Protein AF-A0A4Q5EMM9-F1 (afdb_monomer)

Structure (mmCIF, N/CA/C/O backbone):
data_AF-A0A4Q5EMM9-F1
#
_entry.id   AF-A0A4Q5EMM9-F1
#
loop_
_atom_site.group_PDB
_atom_site.id
_atom_site.type_symbol
_atom_site.label_atom_id
_atom_site.label_alt_id
_atom_site.label_comp_id
_atom_site.label_asym_id
_atom_site.label_entity_id
_atom_site.label_seq_id
_atom_site.pdbx_PDB_ins_code
_atom_site.Cartn_x
_atom_site.Cartn_y
_atom_site.Cartn_z
_atom_site.occupancy
_atom_site.B_iso_or_equiv
_atom_site.auth_seq_id
_atom_site.auth_comp_id
_atom_site.auth_asym_id
_atom_site.auth_atom_id
_atom_site.pdbx_PDB_model_num
ATOM 1 N N . MET A 1 1 ? 8.617 0.159 21.876 1.00 62.56 1 MET A N 1
ATOM 2 C CA . MET A 1 1 ? 7.880 -0.109 20.627 1.00 62.56 1 MET A CA 1
ATOM 3 C C . MET A 1 1 ? 6.771 0.916 20.548 1.00 62.56 1 MET A C 1
ATOM 5 O O . MET A 1 1 ? 5.930 0.922 21.444 1.00 62.56 1 MET A O 1
ATOM 9 N N . ARG A 1 2 ? 6.831 1.844 19.587 1.00 70.25 2 ARG A N 1
ATOM 10 C CA . ARG A 1 2 ? 5.757 2.821 19.398 1.00 70.25 2 ARG A CA 1
ATOM 11 C C . ARG A 1 2 ? 4.507 2.067 18.941 1.00 70.25 2 ARG A C 1
ATOM 13 O O . ARG A 1 2 ? 4.588 1.251 18.031 1.00 70.25 2 ARG A O 1
ATOM 20 N N . LYS A 1 3 ? 3.372 2.308 19.594 1.00 80.12 3 LYS A N 1
ATOM 21 C CA . LYS A 1 3 ? 2.070 1.797 19.157 1.00 80.12 3 LYS A CA 1
ATOM 22 C C . LYS A 1 3 ? 1.285 2.968 18.590 1.00 80.12 3 LYS A C 1
ATOM 24 O O . LYS A 1 3 ? 1.000 3.919 19.310 1.00 80.12 3 LYS A O 1
ATOM 29 N N . ILE A 1 4 ? 1.026 2.919 17.293 1.00 89.00 4 ILE A N 1
ATOM 30 C CA . ILE A 1 4 ? 0.257 3.923 16.553 1.00 89.00 4 ILE A CA 1
ATOM 31 C C . ILE A 1 4 ? -1.223 3.662 16.834 1.00 89.00 4 ILE A C 1
ATOM 33 O O . ILE A 1 4 ? -1.615 2.497 16.900 1.00 89.00 4 ILE A O 1
ATOM 37 N N . SER A 1 5 ? -2.049 4.691 17.017 1.00 92.00 5 SER A N 1
ATOM 38 C CA . SER A 1 5 ? -3.492 4.486 17.218 1.00 92.00 5 SER A CA 1
ATOM 39 C C . SER A 1 5 ? -4.175 3.993 15.933 1.00 92.00 5 SER A C 1
ATOM 41 O O . SER A 1 5 ? -3.696 4.262 14.830 1.00 92.00 5 SER A O 1
ATOM 43 N N . GLU A 1 6 ? -5.305 3.283 16.049 1.00 94.25 6 GLU A N 1
ATOM 44 C CA . GLU A 1 6 ? -6.085 2.856 14.870 1.00 94.25 6 GLU A CA 1
ATOM 45 C C . GLU A 1 6 ? -6.467 4.068 14.004 1.00 94.25 6 GLU A C 1
ATOM 47 O O . GLU A 1 6 ? -6.264 4.047 12.792 1.00 94.25 6 GLU A O 1
ATOM 52 N N . GLN A 1 7 ? -6.907 5.163 14.634 1.00 93.12 7 GLN A N 1
ATOM 53 C CA . GLN A 1 7 ? -7.219 6.427 13.964 1.00 93.12 7 GLN A CA 1
ATOM 54 C C . GLN A 1 7 ? -6.019 6.990 13.188 1.00 93.12 7 GLN A C 1
ATOM 56 O O . GLN A 1 7 ? -6.165 7.351 12.021 1.00 93.12 7 GLN A O 1
ATOM 61 N N . GLU A 1 8 ? -4.833 7.064 13.802 1.00 91.19 8 GLU A N 1
ATOM 62 C CA . GLU A 1 8 ? -3.622 7.573 13.143 1.00 91.19 8 GLU A CA 1
ATOM 63 C C . GLU A 1 8 ? -3.226 6.681 11.955 1.00 91.19 8 GLU A C 1
ATOM 65 O O . GLU A 1 8 ? -2.892 7.171 10.874 1.00 91.19 8 GLU A O 1
ATOM 70 N N . CYS A 1 9 ? -3.329 5.363 12.125 1.00 94.00 9 CYS A N 1
ATOM 71 C CA . CYS A 1 9 ? -3.040 4.389 11.081 1.00 94.00 9 CYS A CA 1
ATOM 72 C C . CYS A 1 9 ? -3.991 4.525 9.883 1.00 94.00 9 CYS A C 1
ATOM 74 O O . CYS A 1 9 ? -3.544 4.613 8.736 1.00 94.00 9 CYS A O 1
ATOM 76 N N . LEU A 1 10 ? -5.298 4.618 10.148 1.00 95.19 10 LEU A N 1
ATOM 77 C CA . LEU A 1 10 ? -6.320 4.822 9.125 1.00 95.19 10 LEU A CA 1
ATOM 78 C C . LEU A 1 10 ? -6.160 6.165 8.420 1.00 95.19 10 LEU A C 1
ATOM 80 O O . LEU A 1 10 ? -6.198 6.208 7.192 1.00 95.19 10 LEU A O 1
ATOM 84 N N . LYS A 1 11 ? -5.916 7.246 9.170 1.00 93.12 11 LYS A N 1
ATOM 85 C CA . LYS A 1 11 ? -5.652 8.577 8.610 1.00 93.12 11 LYS A CA 1
ATOM 86 C C . LYS A 1 11 ? -4.517 8.519 7.592 1.00 93.12 11 LYS A C 1
ATOM 88 O O . LYS A 1 11 ? -4.642 9.079 6.502 1.00 93.12 11 LYS A O 1
ATOM 93 N N . ASN A 1 12 ? -3.459 7.773 7.905 1.00 93.00 12 ASN A N 1
ATOM 94 C CA . ASN A 1 12 ? -2.296 7.685 7.036 1.00 93.00 12 ASN A CA 1
ATOM 95 C C . ASN A 1 12 ? -2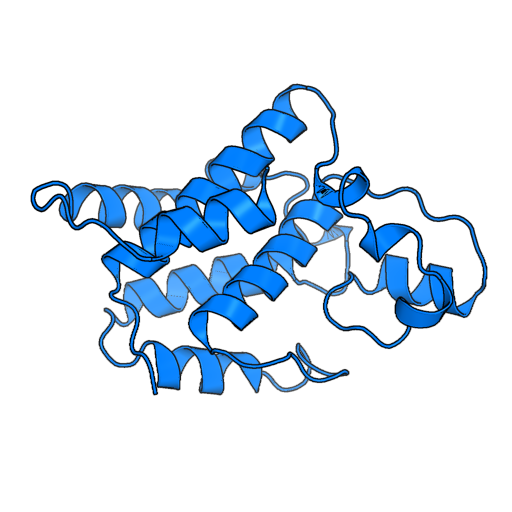.492 6.805 5.818 1.00 93.00 12 ASN A C 1
ATOM 97 O O . ASN A 1 12 ? -2.098 7.204 4.722 1.00 93.00 12 ASN A O 1
ATOM 101 N N . LEU A 1 13 ? -3.146 5.661 5.985 1.00 96.12 13 LEU A N 1
ATOM 102 C CA . LEU A 1 13 ? -3.489 4.788 4.874 1.00 96.12 13 LEU A CA 1
ATOM 103 C C . LEU A 1 13 ? -4.434 5.487 3.884 1.00 96.12 13 LEU A C 1
ATOM 105 O O . LEU A 1 13 ? -4.150 5.550 2.687 1.00 96.12 13 LEU A O 1
ATOM 109 N N . ILE A 1 14 ? -5.546 6.027 4.389 1.00 95.62 14 ILE A N 1
ATOM 110 C CA . ILE A 1 14 ? -6.616 6.626 3.583 1.00 95.62 14 ILE A CA 1
ATOM 111 C C . ILE A 1 14 ? -6.139 7.909 2.910 1.00 95.62 14 ILE A C 1
ATOM 113 O O . ILE A 1 14 ? -6.283 8.042 1.692 1.00 95.62 14 ILE A O 1
ATOM 117 N N . GLY A 1 15 ? -5.502 8.815 3.657 1.00 93.19 15 GLY A N 1
ATOM 118 C CA . GLY A 1 15 ? -5.003 10.068 3.094 1.00 93.19 15 GLY A CA 1
ATOM 119 C C . GLY A 1 15 ? -3.933 9.859 2.011 1.00 93.19 15 GLY A C 1
ATOM 120 O O . GLY A 1 15 ? -3.773 10.703 1.130 1.00 93.19 15 GLY A O 1
ATOM 121 N N . GLY A 1 16 ? -3.211 8.734 2.046 1.00 94.50 16 GLY A N 1
ATOM 122 C CA . GLY A 1 16 ? -2.049 8.503 1.198 1.00 94.50 16 GLY A CA 1
ATOM 123 C C . GLY A 1 16 ? -2.520 7.966 -0.136 1.00 94.50 16 GLY A C 1
ATOM 124 O O . GLY A 1 16 ? -2.148 8.482 -1.189 1.00 94.50 16 GLY A O 1
ATOM 125 N N . ILE A 1 17 ? -3.477 7.035 -0.080 1.00 96.56 17 ILE A N 1
ATOM 126 C CA . ILE A 1 17 ? -4.277 6.622 -1.233 1.00 96.56 17 ILE A CA 1
ATOM 127 C C . ILE A 1 17 ? -4.985 7.839 -1.850 1.00 96.56 17 ILE A C 1
ATOM 129 O O . ILE A 1 17 ? -4.994 7.989 -3.074 1.00 96.56 17 ILE A O 1
ATOM 133 N N . ASP A 1 18 ? -5.533 8.745 -1.036 1.00 94.75 18 ASP A N 1
ATOM 134 C CA . ASP A 1 18 ? -6.164 9.971 -1.526 1.00 94.75 18 ASP A CA 1
ATOM 135 C C . ASP A 1 18 ? -5.188 10.910 -2.219 1.00 94.75 18 ASP A C 1
ATOM 137 O O . ASP A 1 18 ? -5.508 11.432 -3.291 1.00 94.75 18 ASP A O 1
ATOM 141 N N . CYS A 1 19 ? -4.001 11.105 -1.650 1.00 94.38 19 CYS A N 1
ATOM 142 C CA . CYS A 1 19 ? -2.949 11.915 -2.243 1.00 94.38 19 CYS A CA 1
ATOM 143 C C . CYS A 1 19 ? -2.539 11.352 -3.608 1.00 94.38 19 CYS A C 1
ATOM 145 O O . CYS A 1 19 ? -2.633 12.054 -4.615 1.00 94.38 19 CYS A O 1
ATOM 147 N N . ILE A 1 20 ? -2.228 10.055 -3.672 1.00 95.75 20 ILE A N 1
ATOM 148 C CA . ILE A 1 20 ? -1.880 9.349 -4.914 1.00 95.75 20 ILE A CA 1
ATOM 149 C C . ILE A 1 20 ? -3.018 9.452 -5.939 1.00 95.75 20 ILE A C 1
ATOM 151 O O . ILE A 1 20 ? -2.782 9.705 -7.120 1.00 95.75 20 ILE A O 1
ATOM 155 N N . SER A 1 21 ? -4.279 9.360 -5.502 1.00 95.94 21 SER A N 1
ATOM 156 C CA . SER A 1 21 ? -5.428 9.501 -6.404 1.00 95.94 21 SER A CA 1
ATOM 157 C C . SER A 1 21 ? -5.465 10.854 -7.126 1.00 95.94 21 SER A C 1
ATOM 159 O O . SER A 1 21 ? -5.926 10.917 -8.266 1.00 95.94 21 SER A O 1
ATOM 161 N N . LYS A 1 22 ? -4.938 11.930 -6.520 1.00 94.88 22 LYS A N 1
ATOM 162 C CA . LYS A 1 22 ? -4.838 13.249 -7.167 1.00 94.88 22 LYS A CA 1
ATOM 163 C C . LYS A 1 22 ? -3.841 13.238 -8.328 1.00 94.88 22 LYS A C 1
ATOM 165 O O . LYS A 1 22 ? -4.114 13.885 -9.337 1.00 94.88 22 LYS A O 1
ATOM 170 N N . TYR A 1 23 ? -2.741 12.488 -8.228 1.00 94.38 23 TYR A N 1
ATOM 171 C CA . TYR A 1 23 ? -1.798 12.296 -9.338 1.00 94.38 23 TYR A CA 1
ATOM 172 C C . TYR A 1 23 ? -2.450 11.495 -10.467 1.00 94.38 23 TYR A C 1
ATOM 174 O O . TYR A 1 23 ? -2.473 11.945 -11.614 1.00 94.38 23 TYR A O 1
ATOM 182 N N . HIS A 1 24 ? -3.083 10.372 -10.123 1.00 96.12 24 HIS A N 1
ATOM 183 C CA . HIS A 1 24 ? -3.711 9.482 -11.100 1.00 96.12 24 HIS A CA 1
ATOM 184 C C . HIS A 1 24 ? -4.851 10.150 -11.884 1.00 96.12 24 HIS A C 1
ATOM 186 O O . HIS A 1 24 ? -5.004 9.886 -13.070 1.00 96.12 24 HIS A O 1
ATOM 192 N N . ARG A 1 25 ? -5.612 11.076 -11.273 1.00 95.06 25 ARG A N 1
ATOM 193 C CA . ARG A 1 25 ? -6.636 11.880 -11.985 1.00 95.06 25 ARG A CA 1
ATOM 194 C C . ARG A 1 25 ? -6.078 12.699 -13.145 1.00 95.06 25 ARG A C 1
ATOM 196 O O . ARG A 1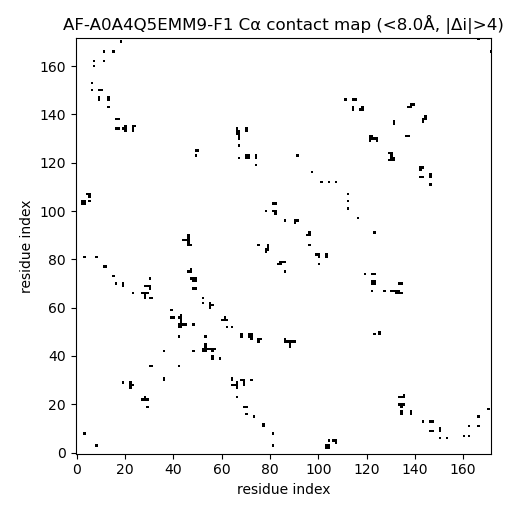 25 ? -6.825 13.036 -14.054 1.00 95.06 25 ARG A O 1
ATOM 203 N N . HIS A 1 26 ? -4.794 13.033 -13.096 1.00 93.81 26 HIS A N 1
ATOM 204 C CA . HIS A 1 26 ? -4.108 13.807 -14.125 1.00 93.81 26 HIS A CA 1
ATOM 205 C C . HIS A 1 26 ? -3.201 12.931 -14.999 1.00 93.81 26 HIS A C 1
ATOM 207 O O . HIS A 1 26 ? -2.313 13.467 -15.658 1.00 93.81 26 HIS A O 1
ATOM 213 N N . ASN A 1 27 ? -3.389 11.602 -14.984 1.00 91.88 27 ASN A N 1
ATOM 214 C CA . ASN A 1 27 ? -2.531 10.627 -15.666 1.00 91.88 27 ASN A CA 1
ATOM 215 C C . ASN A 1 27 ? -1.042 10.786 -15.307 1.00 91.88 27 ASN A C 1
ATOM 217 O O . ASN A 1 27 ? -0.165 10.617 -16.151 1.00 91.88 27 ASN A O 1
ATOM 221 N N . LYS A 1 28 ? -0.759 11.154 -14.052 1.00 93.81 28 LYS A N 1
ATOM 222 C CA . LYS A 1 28 ? 0.599 11.247 -13.507 1.00 93.81 28 LYS A CA 1
ATOM 223 C C . LYS A 1 28 ? 0.869 10.080 -12.567 1.00 93.81 28 LYS A C 1
ATOM 225 O O . LYS A 1 28 ? -0.047 9.608 -11.898 1.00 93.81 28 LYS A O 1
ATOM 230 N N . VAL A 1 29 ? 2.137 9.692 -12.485 1.00 92.81 29 VAL A N 1
ATOM 231 C CA . VAL A 1 29 ? 2.660 8.678 -11.562 1.00 92.81 29 VAL A CA 1
ATOM 232 C C . VAL A 1 29 ? 3.496 9.396 -10.504 1.00 92.81 29 VAL A C 1
ATOM 234 O O . VAL A 1 29 ? 4.383 10.184 -10.837 1.00 92.81 29 VAL A O 1
ATOM 237 N N . TRP A 1 30 ? 3.157 9.203 -9.233 1.00 92.31 30 TRP A N 1
ATOM 238 C CA . TRP A 1 30 ? 3.758 9.902 -8.095 1.00 92.31 30 TRP A CA 1
ATOM 239 C C . TRP A 1 30 ? 5.198 9.450 -7.835 1.00 92.31 30 TRP A C 1
ATOM 241 O O . TRP A 1 30 ? 6.068 10.286 -7.581 1.00 92.31 30 TRP A O 1
ATOM 251 N N . CYS A 1 31 ? 5.474 8.152 -7.939 1.00 88.38 31 CYS A N 1
ATOM 252 C CA . CYS A 1 31 ? 6.759 7.558 -7.605 1.00 88.38 31 CYS A CA 1
ATOM 253 C C . CYS A 1 31 ? 7.883 7.998 -8.553 1.00 88.38 31 CYS A C 1
ATOM 255 O O . CYS A 1 31 ? 9.040 8.008 -8.149 1.00 88.38 31 CYS A O 1
ATOM 257 N N . CYS A 1 32 ? 7.557 8.488 -9.755 1.00 84.12 32 CYS A N 1
ATOM 258 C CA . CYS A 1 32 ? 8.518 9.128 -10.658 1.00 84.12 32 CYS A CA 1
ATOM 259 C C . CYS A 1 32 ? 9.204 10.362 -10.046 1.00 84.12 32 CYS A C 1
ATOM 261 O O . CYS A 1 32 ? 10.285 10.739 -10.487 1.00 84.12 32 CYS A O 1
ATOM 263 N N . ASN A 1 33 ? 8.594 10.995 -9.038 1.00 81.44 33 ASN A N 1
ATOM 264 C CA . ASN A 1 33 ? 9.176 12.145 -8.341 1.00 81.44 33 ASN A CA 1
ATOM 265 C C . ASN A 1 33 ? 10.106 11.734 -7.188 1.00 81.44 33 ASN A C 1
ATOM 267 O O . ASN A 1 33 ? 10.718 12.590 -6.557 1.00 81.44 33 ASN A O 1
ATOM 271 N N . GLN A 1 34 ? 10.198 10.439 -6.883 1.00 80.88 34 GLN A N 1
ATOM 272 C CA . GLN A 1 34 ? 10.995 9.927 -5.777 1.00 80.88 34 GLN A CA 1
ATOM 273 C C . GLN A 1 34 ? 12.421 9.651 -6.270 1.00 80.88 34 GLN A C 1
ATOM 275 O O . GLN A 1 34 ? 12.630 8.842 -7.176 1.00 80.88 34 GLN A O 1
ATOM 280 N N . SER A 1 35 ? 13.417 10.288 -5.646 1.00 74.25 35 SER A N 1
ATOM 281 C CA . SER A 1 35 ? 14.841 10.201 -6.029 1.00 74.25 35 SER A CA 1
ATOM 282 C C . SER A 1 35 ? 15.354 8.765 -6.161 1.00 74.25 35 SER A C 1
ATOM 284 O O . SER A 1 35 ? 16.181 8.465 -7.020 1.00 74.25 35 SER A O 1
ATOM 286 N N . ASN A 1 36 ? 14.802 7.868 -5.348 1.00 74.12 36 ASN A N 1
ATOM 287 C CA . ASN A 1 36 ? 15.241 6.487 -5.182 1.00 74.12 36 ASN A CA 1
ATOM 288 C C . ASN A 1 36 ? 14.998 5.635 -6.446 1.00 74.12 36 ASN A C 1
ATOM 290 O O . ASN A 1 36 ? 15.615 4.585 -6.606 1.00 74.12 36 ASN A O 1
ATOM 294 N N . TRP A 1 37 ? 14.116 6.072 -7.354 1.00 72.44 37 TRP A N 1
ATOM 295 C CA . TRP A 1 37 ? 13.837 5.394 -8.630 1.00 72.44 37 TRP A CA 1
ATOM 296 C C . TRP A 1 37 ? 14.929 5.610 -9.685 1.00 72.44 37 TRP A C 1
ATOM 298 O O . TRP A 1 37 ? 14.918 4.964 -10.728 1.00 72.44 37 TRP A O 1
ATOM 308 N N . ASN A 1 38 ? 15.897 6.489 -9.416 1.00 64.88 38 ASN A N 1
ATOM 309 C CA . ASN A 1 38 ? 17.006 6.764 -10.329 1.00 64.88 38 ASN A CA 1
ATOM 310 C C . ASN A 1 38 ? 18.275 5.951 -9.995 1.00 64.88 38 ASN A C 1
ATOM 312 O O . ASN A 1 38 ? 19.240 5.966 -10.759 1.00 64.88 38 ASN A O 1
ATOM 316 N N . GLU A 1 39 ? 18.281 5.204 -8.885 1.00 68.56 39 GLU A N 1
ATOM 317 C CA . GLU A 1 39 ? 19.441 4.451 -8.393 1.00 68.56 39 GLU A CA 1
ATOM 318 C C . GLU A 1 39 ? 19.379 2.969 -8.809 1.00 68.56 39 GLU A C 1
ATOM 320 O O . GLU A 1 39 ? 18.900 2.099 -8.077 1.00 68.56 39 GLU A O 1
ATOM 325 N N . LYS A 1 40 ? 19.879 2.658 -10.014 1.00 60.75 40 LYS A N 1
ATOM 326 C CA . LYS A 1 40 ? 19.786 1.309 -10.618 1.00 60.75 40 LYS A CA 1
ATOM 327 C C . LYS A 1 40 ? 20.418 0.190 -9.779 1.00 60.75 40 LYS A C 1
ATOM 329 O O . LYS A 1 40 ? 19.859 -0.904 -9.716 1.00 60.75 40 LYS A O 1
ATOM 334 N N . GLU A 1 41 ? 21.554 0.445 -9.128 1.00 61.78 41 GLU A N 1
ATOM 335 C CA . GLU A 1 41 ? 22.261 -0.558 -8.308 1.00 61.78 41 GLU A CA 1
ATOM 336 C C . GLU A 1 41 ? 21.477 -0.950 -7.044 1.00 61.78 41 GLU A C 1
ATOM 338 O O . GLU A 1 41 ? 21.623 -2.066 -6.545 1.00 61.78 41 GLU A O 1
ATOM 343 N N . TYR A 1 42 ? 20.594 -0.067 -6.569 1.00 62.94 42 TYR A N 1
ATOM 344 C CA . TYR A 1 42 ? 19.806 -0.242 -5.351 1.00 62.94 42 TYR A CA 1
ATOM 345 C C . TYR A 1 42 ? 18.463 -0.951 -5.599 1.00 62.94 42 TYR A C 1
ATOM 347 O O . TYR A 1 42 ? 17.866 -1.513 -4.683 1.00 62.94 42 TYR A O 1
ATOM 355 N N . GLY A 1 43 ? 17.978 -0.955 -6.844 1.00 70.94 43 GLY A N 1
ATOM 356 C CA . GLY A 1 43 ? 16.617 -1.385 -7.163 1.00 70.94 43 GLY A CA 1
ATOM 357 C C . GLY A 1 43 ? 16.369 -2.895 -7.117 1.00 70.94 43 GLY A C 1
ATOM 358 O O . GLY A 1 43 ? 15.291 -3.306 -6.705 1.00 70.94 43 GLY A O 1
ATOM 359 N N . TRP A 1 44 ? 17.331 -3.741 -7.510 1.00 77.38 44 TRP A N 1
ATOM 360 C CA . TRP A 1 44 ? 17.059 -5.163 -7.802 1.00 77.38 44 TRP A CA 1
ATOM 361 C C . TRP A 1 44 ? 16.881 -6.070 -6.570 1.00 77.38 44 TRP A C 1
ATOM 363 O O . TRP A 1 44 ? 16.213 -7.097 -6.673 1.00 77.38 44 TRP A O 1
ATOM 373 N N . THR A 1 45 ? 17.437 -5.710 -5.408 1.00 80.69 45 THR A N 1
ATOM 374 C CA . THR A 1 45 ? 17.211 -6.426 -4.133 1.00 80.69 45 THR A CA 1
ATOM 375 C C . THR A 1 45 ? 16.246 -5.713 -3.202 1.00 80.69 45 THR A C 1
ATOM 377 O O . THR A 1 45 ? 15.889 -6.275 -2.165 1.00 80.69 45 THR A O 1
ATOM 380 N N . ASN A 1 46 ? 15.836 -4.485 -3.522 1.00 86.50 46 ASN A N 1
ATOM 381 C CA . ASN A 1 46 ? 15.112 -3.663 -2.574 1.00 86.50 46 ASN A CA 1
ATOM 382 C C . ASN A 1 46 ? 13.594 -3.932 -2.648 1.00 86.50 46 ASN A C 1
ATOM 384 O O . ASN A 1 46 ? 12.944 -3.579 -3.638 1.00 86.5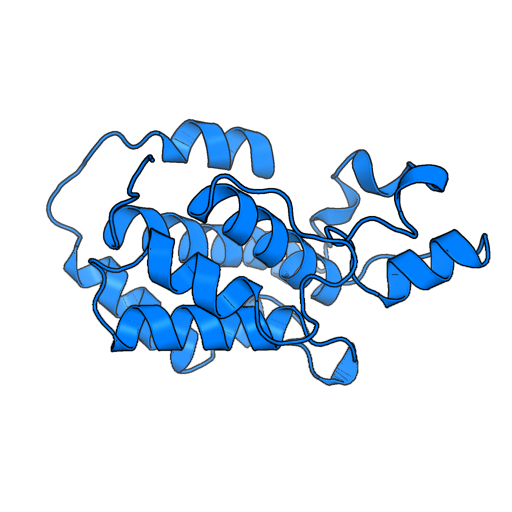0 46 ASN A O 1
ATOM 388 N N . PRO A 1 47 ? 12.999 -4.518 -1.590 1.00 86.94 47 PRO A N 1
ATOM 389 C CA . PRO A 1 47 ? 11.576 -4.863 -1.542 1.00 86.94 47 PRO A CA 1
ATOM 390 C C . PRO A 1 47 ? 10.645 -3.643 -1.519 1.00 86.94 47 PRO A C 1
ATOM 392 O O . PRO A 1 47 ? 9.434 -3.816 -1.639 1.00 86.94 47 PRO A O 1
ATOM 395 N N . LEU A 1 48 ? 11.193 -2.431 -1.381 1.00 88.88 48 LEU A N 1
ATOM 396 C CA . LEU A 1 48 ? 10.470 -1.178 -1.568 1.00 88.88 48 LEU A CA 1
ATOM 397 C C . LEU A 1 48 ? 9.887 -1.049 -2.980 1.00 88.88 48 LEU A C 1
ATOM 399 O O . LEU A 1 48 ? 8.813 -0.475 -3.160 1.00 88.88 48 LEU A O 1
ATOM 403 N N . PHE A 1 49 ? 10.585 -1.590 -3.975 1.00 90.19 49 PHE A N 1
ATOM 404 C CA . PHE A 1 49 ? 10.167 -1.504 -5.364 1.00 90.19 49 PHE A CA 1
ATOM 405 C C . PHE A 1 49 ? 9.376 -2.736 -5.805 1.00 90.19 49 PHE A C 1
ATOM 407 O O . PHE A 1 49 ? 9.589 -3.832 -5.276 1.00 90.19 49 PHE A O 1
ATOM 414 N N . PRO A 1 50 ? 8.480 -2.586 -6.793 1.00 91.62 50 PRO A N 1
ATOM 415 C CA . PRO A 1 50 ? 7.718 -3.710 -7.306 1.00 91.62 50 PRO A CA 1
ATOM 416 C C . PRO A 1 50 ? 8.604 -4.688 -8.108 1.00 91.62 50 PRO A C 1
ATOM 418 O O . PRO A 1 50 ? 9.601 -4.270 -8.707 1.00 91.62 50 PRO A O 1
ATOM 421 N N . PRO A 1 51 ? 8.255 -5.990 -8.168 1.00 91.69 51 PRO A N 1
ATOM 422 C CA . PRO A 1 51 ? 9.072 -7.020 -8.821 1.00 91.69 51 PRO A CA 1
ATOM 423 C C . PRO A 1 51 ? 9.453 -6.733 -10.279 1.00 91.69 51 PRO A C 1
ATOM 425 O O . PRO A 1 51 ? 10.540 -7.099 -10.721 1.00 91.69 51 PRO A O 1
ATOM 428 N N . GLU A 1 52 ? 8.577 -6.085 -11.043 1.00 91.62 52 GLU A N 1
ATOM 429 C CA . GLU A 1 52 ? 8.845 -5.709 -12.430 1.00 91.62 52 GLU A CA 1
ATOM 430 C C . GLU A 1 52 ? 9.948 -4.646 -12.556 1.00 91.62 52 GLU A C 1
ATOM 432 O O . GLU A 1 52 ? 10.784 -4.757 -13.454 1.00 91.62 52 GLU A O 1
ATOM 437 N N . TYR A 1 53 ? 10.030 -3.698 -11.617 1.00 90.75 53 TYR A N 1
ATOM 438 C CA . TYR A 1 53 ? 11.133 -2.738 -11.547 1.00 90.75 53 TYR A CA 1
ATOM 439 C C . TYR A 1 53 ? 12.425 -3.428 -11.109 1.00 90.75 53 TYR A C 1
ATOM 441 O O . TYR A 1 53 ? 13.460 -3.266 -11.749 1.00 90.75 53 TYR A O 1
ATOM 449 N N . GLN A 1 54 ? 12.359 -4.281 -10.079 1.00 89.56 54 GLN A N 1
ATOM 450 C CA . GLN A 1 54 ? 13.516 -5.058 -9.617 1.00 89.56 54 GLN A CA 1
ATOM 451 C C . GLN A 1 54 ? 14.130 -5.886 -10.757 1.00 89.56 54 GLN A C 1
ATOM 453 O O . GLN A 1 54 ? 15.349 -5.918 -10.936 1.00 89.56 54 GLN A O 1
ATOM 458 N N . LYS A 1 55 ? 13.276 -6.524 -11.571 1.00 90.00 55 LYS A N 1
ATOM 459 C CA . LYS A 1 55 ? 13.684 -7.285 -12.756 1.00 90.00 55 LYS A CA 1
ATOM 460 C C . LYS A 1 55 ? 14.314 -6.390 -13.824 1.00 90.00 55 LYS A C 1
ATOM 462 O O . LYS A 1 55 ? 15.291 -6.803 -14.445 1.00 90.00 55 LYS A O 1
ATOM 467 N N . ALA A 1 56 ? 13.776 -5.192 -14.048 1.00 89.75 56 ALA A N 1
ATOM 468 C CA . ALA A 1 56 ? 14.358 -4.242 -14.989 1.00 89.75 56 ALA A CA 1
ATOM 469 C C . ALA A 1 56 ? 15.753 -3.776 -14.540 1.00 89.75 56 ALA A C 1
ATOM 471 O O . ALA A 1 56 ? 16.681 -3.784 -15.348 1.00 89.75 56 ALA A O 1
ATOM 472 N N . CYS A 1 57 ? 15.936 -3.485 -13.246 1.00 87.62 57 CYS A N 1
ATOM 473 C CA . CYS A 1 57 ? 17.246 -3.175 -12.670 1.00 87.62 57 CYS A CA 1
ATOM 474 C C . CYS A 1 57 ? 18.241 -4.326 -12.863 1.00 87.62 57 CYS A C 1
ATOM 476 O O . CYS A 1 57 ? 19.350 -4.092 -13.335 1.00 87.62 57 CYS A O 1
ATOM 478 N N . LEU A 1 58 ? 17.833 -5.567 -12.562 1.00 87.38 58 LEU A N 1
ATOM 479 C CA . LEU A 1 58 ? 18.680 -6.756 -12.722 1.00 87.38 58 LEU A CA 1
ATOM 480 C C . LEU A 1 58 ? 19.141 -6.957 -14.174 1.00 87.38 58 LEU A C 1
ATOM 482 O O . LEU A 1 58 ? 20.276 -7.358 -14.414 1.00 87.38 58 LEU A O 1
ATOM 486 N N . ASN A 1 59 ? 18.266 -6.669 -15.137 1.00 88.31 59 ASN A N 1
ATOM 487 C CA . ASN A 1 59 ? 18.556 -6.818 -16.562 1.00 88.31 59 ASN A CA 1
ATOM 488 C C . ASN A 1 59 ? 19.220 -5.577 -17.184 1.00 88.31 59 ASN A C 1
ATOM 490 O O . ASN A 1 59 ? 19.525 -5.589 -18.375 1.00 88.31 59 ASN A O 1
ATOM 494 N N . GLY A 1 60 ? 19.405 -4.496 -16.418 1.00 86.25 60 GLY A N 1
ATOM 495 C CA . GLY A 1 60 ? 19.924 -3.225 -16.924 1.00 86.25 60 GLY A CA 1
ATOM 496 C C . GLY A 1 60 ? 19.009 -2.529 -17.938 1.00 86.25 60 GLY A C 1
ATOM 497 O O . GLY A 1 60 ? 19.484 -1.696 -18.709 1.00 86.25 60 GLY A O 1
ATOM 498 N N . THR A 1 61 ? 17.714 -2.854 -17.963 1.00 87.75 61 THR A N 1
ATOM 499 C CA . THR A 1 61 ? 16.752 -2.293 -18.922 1.00 87.75 61 THR A CA 1
ATOM 500 C C . THR A 1 61 ? 16.112 -1.015 -18.396 1.00 87.75 61 THR A C 1
ATOM 502 O O . THR A 1 61 ? 15.981 -0.817 -17.188 1.00 87.75 61 THR A O 1
ATOM 505 N N . GLU A 1 62 ? 15.682 -0.147 -19.309 1.00 85.06 62 GLU A N 1
ATOM 506 C CA . GLU A 1 62 ? 14.836 0.992 -18.959 1.00 85.06 62 GLU A CA 1
ATOM 507 C C . GLU A 1 62 ? 13.490 0.508 -18.401 1.00 85.06 62 GLU A C 1
ATOM 509 O O . GLU A 1 62 ? 12.949 -0.511 -18.841 1.00 85.06 62 GLU A O 1
ATOM 514 N N . PHE A 1 63 ? 12.968 1.227 -17.411 1.00 88.25 63 PHE A N 1
ATOM 515 C CA . PHE A 1 63 ? 11.670 0.964 -16.808 1.00 88.25 63 PHE A CA 1
ATOM 516 C C . PHE A 1 63 ? 10.903 2.271 -16.688 1.00 88.25 63 PHE A C 1
ATOM 518 O O . PHE A 1 63 ? 11.436 3.255 -16.177 1.00 88.25 63 PHE A O 1
ATOM 525 N N . VAL A 1 64 ? 9.647 2.258 -17.122 1.00 89.12 64 VAL A N 1
ATOM 526 C CA . VAL A 1 64 ? 8.734 3.392 -16.992 1.00 89.12 64 VAL A CA 1
ATOM 527 C C . VAL A 1 64 ? 7.707 3.035 -15.919 1.00 89.12 64 VAL A C 1
ATOM 529 O O . VAL A 1 64 ? 6.937 2.097 -16.128 1.00 89.12 64 VAL A O 1
ATOM 532 N N . PRO A 1 65 ? 7.696 3.724 -14.764 1.00 90.06 65 PRO A N 1
ATOM 533 C CA . PRO A 1 65 ? 6.720 3.452 -13.719 1.00 90.06 65 PRO A CA 1
ATOM 534 C C . PRO A 1 65 ? 5.289 3.768 -14.158 1.00 90.06 65 PRO A C 1
ATOM 536 O O . PRO A 1 65 ? 5.033 4.759 -14.840 1.00 90.06 65 PRO A O 1
ATOM 539 N N . GLU A 1 66 ? 4.353 2.936 -13.710 1.00 92.75 66 GLU A N 1
ATOM 540 C CA . GLU A 1 66 ? 2.913 3.082 -13.938 1.00 92.75 66 GLU A CA 1
ATOM 541 C C . GLU A 1 66 ? 2.175 3.318 -12.610 1.00 92.75 66 GLU A C 1
ATOM 543 O O . GLU A 1 66 ? 2.723 3.099 -11.533 1.00 92.75 66 GLU A O 1
ATOM 548 N N . SER A 1 67 ? 0.894 3.692 -12.652 1.00 94.88 67 SER A N 1
ATOM 549 C CA . SER A 1 67 ? 0.073 3.939 -11.450 1.00 94.88 67 SER A CA 1
ATOM 550 C C . SER A 1 67 ? 0.011 2.769 -10.453 1.00 94.88 67 SER A C 1
ATOM 552 O O . SER A 1 67 ? -0.208 2.970 -9.257 1.00 94.88 67 SER A O 1
ATOM 554 N N . THR A 1 68 ? 0.226 1.535 -10.909 1.00 95.56 68 THR A N 1
ATOM 555 C CA . THR A 1 68 ? 0.305 0.351 -10.038 1.00 95.56 68 THR A CA 1
ATOM 556 C C . THR A 1 68 ? 1.573 0.344 -9.175 1.00 95.56 68 THR A C 1
ATOM 558 O O . THR A 1 68 ? 1.568 -0.220 -8.076 1.00 95.56 68 THR A O 1
ATOM 561 N N . CYS A 1 69 ? 2.646 0.996 -9.637 1.00 94.88 69 CYS A N 1
ATOM 562 C CA . CYS A 1 69 ? 3.899 1.165 -8.906 1.00 94.88 69 CYS A CA 1
ATOM 563 C C . CYS A 1 69 ? 3.718 2.083 -7.694 1.00 94.88 69 CYS A C 1
ATOM 565 O O . CYS A 1 69 ? 4.262 1.782 -6.632 1.00 94.88 69 CYS A O 1
ATOM 567 N N . ASP A 1 70 ? 2.913 3.144 -7.825 1.00 95.25 70 ASP A N 1
ATOM 56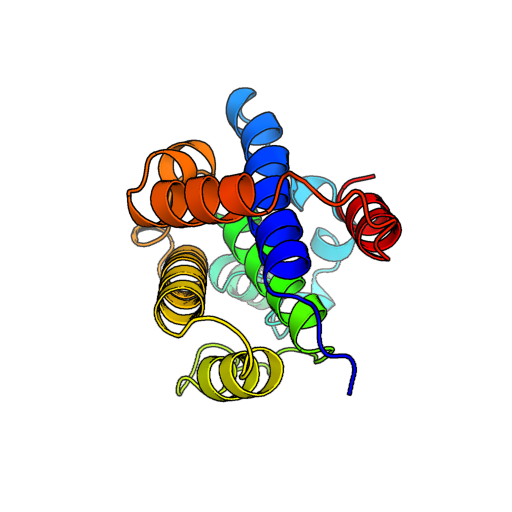8 C CA . ASP A 1 70 ? 2.615 4.077 -6.731 1.00 95.25 70 ASP A CA 1
ATOM 569 C C . ASP A 1 70 ? 1.993 3.355 -5.543 1.00 95.25 70 ASP A C 1
ATOM 571 O O . ASP A 1 70 ? 2.450 3.488 -4.409 1.00 95.25 70 ASP A O 1
ATOM 575 N N . LEU A 1 71 ? 0.969 2.542 -5.812 1.00 96.69 71 LEU A N 1
ATOM 576 C CA . LEU A 1 71 ? 0.264 1.792 -4.779 1.00 96.69 71 LEU A CA 1
ATOM 577 C C . LEU A 1 71 ? 1.144 0.714 -4.145 1.00 96.69 71 LEU A C 1
ATOM 579 O O . LEU A 1 71 ? 1.077 0.525 -2.933 1.00 96.69 71 LEU A O 1
ATOM 583 N N . TYR A 1 72 ? 1.975 0.025 -4.932 1.00 95.88 72 TYR A N 1
ATOM 584 C CA . TYR A 1 72 ? 2.931 -0.937 -4.385 1.00 95.88 72 TYR A CA 1
ATOM 585 C C . TYR A 1 72 ? 3.904 -0.237 -3.429 1.00 95.88 72 TYR A C 1
ATOM 587 O O . TYR A 1 72 ? 4.005 -0.604 -2.259 1.00 95.88 72 TYR A O 1
ATOM 595 N N . P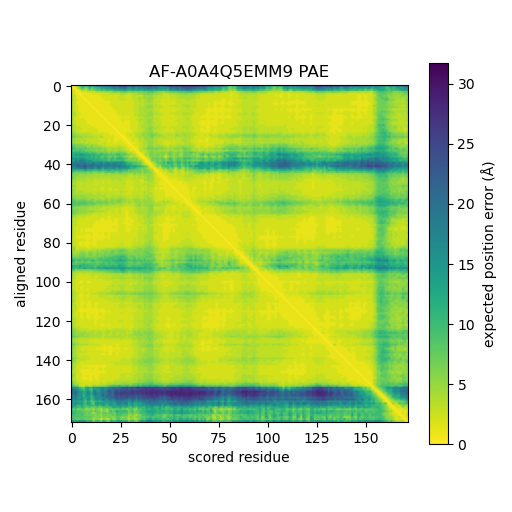HE A 1 73 ? 4.590 0.795 -3.922 1.00 94.12 73 PHE A N 1
ATOM 596 C CA . PHE A 1 73 ? 5.620 1.521 -3.185 1.00 94.12 73 PHE A CA 1
ATOM 597 C C . PHE A 1 73 ? 5.056 2.154 -1.911 1.00 94.12 73 PHE A C 1
ATOM 599 O O . PHE A 1 73 ? 5.629 2.005 -0.831 1.00 94.12 73 PHE A O 1
ATOM 606 N N . PHE A 1 74 ? 3.889 2.795 -2.017 1.00 95.75 74 PHE A N 1
ATOM 607 C CA . PHE A 1 74 ? 3.194 3.384 -0.879 1.00 95.75 74 PHE A CA 1
ATOM 608 C C . PHE A 1 74 ? 2.856 2.350 0.194 1.00 95.75 74 PHE A C 1
ATOM 610 O O . PHE A 1 74 ? 3.083 2.614 1.371 1.00 95.75 74 PHE A O 1
ATOM 617 N N . MET A 1 75 ? 2.365 1.164 -0.182 1.00 96.38 75 MET A N 1
ATOM 618 C CA . MET A 1 75 ? 2.060 0.126 0.803 1.00 96.38 75 MET A CA 1
ATOM 619 C C . MET A 1 75 ? 3.317 -0.315 1.549 1.00 96.38 75 MET A C 1
ATOM 621 O O . MET A 1 75 ? 3.291 -0.399 2.773 1.00 96.38 75 MET A O 1
ATOM 625 N N . ILE A 1 76 ? 4.443 -0.521 0.861 1.00 94.56 76 ILE A N 1
ATOM 626 C CA . ILE A 1 76 ? 5.691 -0.883 1.546 1.00 94.56 76 ILE A CA 1
ATOM 627 C C . ILE A 1 76 ? 6.142 0.225 2.513 1.00 94.56 76 ILE A C 1
ATOM 629 O O . ILE A 1 76 ? 6.480 -0.077 3.659 1.00 94.56 76 ILE A O 1
ATOM 633 N N . GLN A 1 77 ? 6.074 1.496 2.104 1.00 93.31 77 GLN A N 1
ATOM 634 C CA . GLN A 1 77 ? 6.373 2.645 2.973 1.00 93.31 77 GLN A CA 1
ATOM 635 C C . GLN A 1 77 ? 5.435 2.724 4.183 1.00 93.31 77 GLN A C 1
ATOM 637 O O . GLN A 1 77 ? 5.883 2.923 5.311 1.00 93.31 77 GLN A O 1
ATOM 642 N N . PHE A 1 78 ? 4.140 2.504 3.968 1.00 95.38 78 PHE A N 1
ATOM 643 C CA . PHE A 1 78 ? 3.141 2.455 5.028 1.00 95.38 78 PHE A CA 1
ATOM 644 C C . PHE A 1 78 ? 3.440 1.335 6.032 1.00 95.38 78 PHE A C 1
ATOM 646 O O . PHE A 1 78 ? 3.398 1.564 7.237 1.00 95.38 78 PHE A O 1
ATOM 653 N N . TYR A 1 79 ? 3.826 0.142 5.570 1.00 94.75 79 TYR A N 1
ATOM 654 C CA . TYR A 1 79 ? 4.240 -0.942 6.464 1.00 94.75 79 TYR A CA 1
ATOM 655 C C . TYR A 1 79 ? 5.483 -0.584 7.286 1.00 94.75 79 TYR A C 1
ATOM 657 O O . TYR A 1 79 ? 5.516 -0.871 8.485 1.00 94.75 79 TYR A O 1
ATOM 665 N N . ILE A 1 80 ? 6.496 0.033 6.666 1.00 93.12 80 ILE A N 1
ATOM 666 C CA . ILE A 1 80 ? 7.707 0.479 7.372 1.00 93.12 80 ILE A CA 1
ATOM 667 C C . ILE A 1 80 ? 7.326 1.469 8.467 1.00 93.12 80 ILE A C 1
ATOM 669 O O . ILE A 1 80 ? 7.792 1.335 9.594 1.00 93.12 80 ILE A O 1
ATOM 673 N N . TRP A 1 81 ? 6.446 2.419 8.153 1.00 93.00 81 TRP A N 1
ATOM 674 C CA . TRP A 1 81 ? 5.960 3.400 9.113 1.00 93.00 81 TRP A CA 1
ATOM 675 C C . TRP A 1 81 ? 5.180 2.751 10.265 1.00 93.00 81 TRP A C 1
ATOM 677 O O . TRP A 1 81 ? 5.457 3.059 11.421 1.00 93.00 81 TRP A O 1
ATOM 687 N N . VAL A 1 82 ? 4.276 1.802 9.980 1.00 93.31 82 VAL A N 1
ATOM 688 C CA . VAL A 1 82 ? 3.496 1.112 11.025 1.00 93.31 82 VAL A CA 1
ATOM 689 C C . VAL A 1 82 ? 4.377 0.256 11.935 1.00 93.31 82 VAL A C 1
ATOM 691 O O . VAL A 1 82 ? 4.163 0.200 13.144 1.00 93.31 82 VAL A O 1
ATOM 694 N N . THR A 1 83 ? 5.348 -0.448 11.355 1.00 92.00 83 THR A N 1
ATOM 695 C CA . THR A 1 83 ? 6.118 -1.484 12.061 1.00 92.00 83 THR A CA 1
ATOM 696 C C . THR A 1 83 ? 7.519 -1.046 12.484 1.00 92.00 83 THR A C 1
ATOM 698 O O . THR A 1 83 ? 8.265 -1.855 13.041 1.00 92.00 83 THR A O 1
ATOM 701 N N . GLU A 1 84 ? 7.905 0.195 12.172 1.00 89.81 84 GLU A N 1
ATOM 702 C CA . GLU A 1 84 ? 9.253 0.761 12.352 1.00 89.81 84 GLU A CA 1
ATOM 703 C C . GLU A 1 84 ? 10.360 -0.176 11.838 1.00 89.81 84 GLU A C 1
ATOM 705 O O . GLU A 1 84 ? 11.449 -0.278 12.402 1.00 89.81 84 GLU A O 1
ATOM 710 N N . SER A 1 85 ? 10.053 -0.946 10.792 1.00 87.38 85 SER A N 1
ATOM 711 C CA . SER A 1 85 ? 10.871 -2.077 10.380 1.00 87.38 85 SER A CA 1
ATOM 712 C C . SER A 1 85 ? 11.046 -2.149 8.883 1.00 87.38 85 SER A C 1
ATOM 714 O O . SER A 1 85 ? 10.078 -2.143 8.124 1.00 87.38 85 SER A O 1
ATOM 716 N N . ASN A 1 86 ? 12.296 -2.350 8.480 1.00 86.69 86 ASN A N 1
ATOM 717 C CA . ASN A 1 86 ? 12.613 -2.560 7.083 1.00 86.69 86 ASN A CA 1
ATOM 718 C C . ASN A 1 86 ? 12.030 -3.898 6.588 1.00 86.69 86 ASN A C 1
ATOM 720 O O . ASN A 1 86 ? 12.124 -4.910 7.292 1.00 86.69 86 ASN A O 1
ATOM 724 N N . PRO A 1 87 ? 11.409 -3.917 5.399 1.00 86.38 87 PRO A N 1
ATOM 725 C CA . PRO A 1 87 ? 11.010 -5.144 4.724 1.00 86.38 87 PRO A CA 1
ATOM 726 C C . PRO A 1 87 ? 12.234 -5.999 4.366 1.00 86.38 87 PRO A C 1
ATOM 728 O O . PRO A 1 87 ? 13.252 -5.491 3.901 1.00 86.38 87 PRO A O 1
ATOM 731 N N . ASP A 1 88 ? 12.118 -7.315 4.539 1.00 82.88 88 ASP A N 1
ATOM 732 C CA . ASP A 1 88 ? 13.126 -8.271 4.068 1.00 82.88 88 ASP A CA 1
ATOM 733 C C . ASP A 1 88 ? 13.063 -8.421 2.534 1.00 82.88 88 ASP A C 1
ATOM 735 O O . ASP A 1 88 ? 12.012 -8.232 1.931 1.00 82.88 88 ASP A O 1
ATOM 739 N N . ILE A 1 89 ? 14.132 -8.896 1.884 1.00 76.25 89 ILE A N 1
ATOM 740 C CA . ILE A 1 89 ? 14.158 -9.161 0.421 1.00 76.25 89 ILE A CA 1
ATOM 741 C C . ILE A 1 89 ? 12.985 -10.056 -0.034 1.00 76.25 89 ILE A C 1
ATOM 743 O O . IL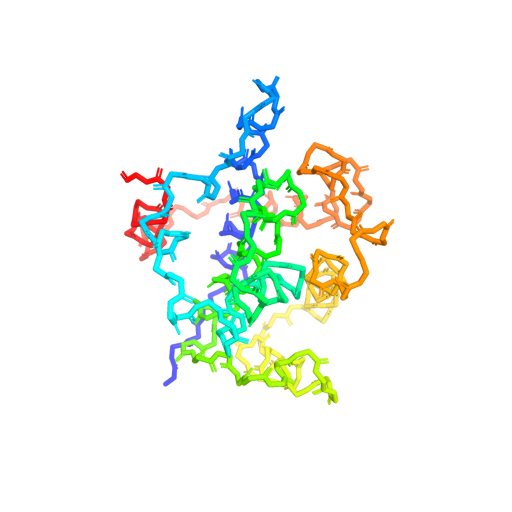E A 1 89 ? 12.448 -9.912 -1.126 1.00 76.25 89 ILE A O 1
ATOM 747 N N . ASN A 1 90 ? 12.547 -10.977 0.827 1.00 73.06 90 ASN A N 1
ATOM 748 C CA . ASN A 1 90 ? 11.424 -11.882 0.580 1.00 73.06 90 ASN A CA 1
ATOM 749 C C . ASN A 1 90 ? 10.142 -11.431 1.309 1.00 73.06 90 ASN A C 1
ATOM 751 O O . ASN A 1 90 ? 9.372 -12.274 1.756 1.00 73.06 90 ASN A O 1
ATOM 755 N N . PHE A 1 91 ? 9.927 -10.123 1.465 1.00 79.62 91 PHE A N 1
ATOM 756 C CA . PHE A 1 91 ? 8.895 -9.517 2.314 1.00 79.62 91 PHE A CA 1
ATOM 757 C C . PHE A 1 91 ? 7.495 -10.142 2.182 1.00 79.62 91 PHE A C 1
ATOM 759 O O . PHE A 1 91 ? 6.865 -10.494 3.181 1.00 79.62 91 PHE A O 1
ATOM 766 N N . LEU A 1 92 ? 7.029 -10.342 0.948 1.00 78.62 92 LEU A N 1
ATOM 767 C CA . LEU A 1 92 ? 5.711 -10.920 0.658 1.00 78.62 92 LEU A CA 1
ATOM 768 C C . LEU A 1 92 ? 5.690 -12.452 0.738 1.00 78.62 92 LEU A C 1
ATOM 770 O O . LEU A 1 92 ? 4.625 -13.068 0.768 1.00 78.62 92 LEU A O 1
ATOM 774 N N . ARG A 1 93 ? 6.861 -13.093 0.772 1.00 71.69 93 ARG A N 1
ATOM 775 C CA . ARG A 1 93 ? 6.991 -14.547 0.826 1.00 71.69 93 ARG A CA 1
ATOM 776 C C . ARG A 1 93 ? 6.718 -15.022 2.254 1.00 71.69 93 ARG A C 1
ATOM 778 O O . ARG A 1 93 ? 7.323 -14.553 3.216 1.00 71.69 93 ARG A O 1
ATOM 785 N N . ASN A 1 94 ? 5.852 -16.025 2.381 1.00 72.75 94 ASN A N 1
ATOM 786 C CA . ASN A 1 94 ? 5.518 -16.706 3.640 1.00 72.75 94 ASN A CA 1
ATOM 787 C C . ASN A 1 94 ? 4.730 -15.871 4.666 1.00 72.75 94 ASN A C 1
ATOM 789 O O . ASN A 1 94 ? 4.744 -16.218 5.847 1.00 72.75 94 ASN A O 1
ATOM 793 N N . ASP A 1 95 ? 4.065 -14.787 4.251 1.00 82.25 95 ASP A N 1
ATOM 794 C CA . ASP A 1 95 ? 3.156 -14.010 5.111 1.00 82.25 95 ASP A CA 1
ATOM 795 C C . ASP A 1 95 ? 3.780 -13.492 6.427 1.00 82.25 95 ASP A C 1
ATOM 797 O O . ASP A 1 95 ? 3.073 -13.129 7.370 1.00 82.25 95 ASP A O 1
ATOM 801 N N . LYS A 1 96 ? 5.118 -13.417 6.513 1.00 85.44 96 LYS A N 1
ATOM 802 C CA . LYS A 1 96 ? 5.819 -12.937 7.718 1.00 85.44 96 LYS A CA 1
ATOM 803 C C . LYS A 1 96 ? 5.439 -11.499 8.058 1.00 85.44 96 LYS A C 1
ATOM 805 O O . LYS A 1 96 ? 5.278 -11.173 9.234 1.00 85.44 96 LYS A O 1
ATOM 810 N N . TRP A 1 97 ? 5.242 -10.673 7.033 1.00 90.38 97 TRP A N 1
ATOM 811 C CA . TRP A 1 97 ? 4.798 -9.295 7.191 1.00 90.38 97 TRP A CA 1
ATOM 812 C C . TRP A 1 97 ? 3.438 -9.198 7.896 1.00 90.38 97 TRP A C 1
ATOM 814 O O . TRP A 1 97 ? 3.276 -8.321 8.736 1.00 90.38 97 TRP A O 1
ATOM 824 N N . LYS A 1 98 ? 2.499 -10.131 7.650 1.00 93.06 98 LYS A N 1
ATOM 825 C CA . LYS A 1 98 ? 1.170 -10.135 8.293 1.00 93.06 98 LYS A CA 1
ATOM 826 C C . LYS A 1 98 ? 1.292 -10.316 9.799 1.00 93.06 98 LYS A C 1
ATOM 828 O O . LYS A 1 98 ? 0.711 -9.557 10.562 1.00 93.06 98 LYS A O 1
ATOM 833 N N . LYS A 1 99 ? 2.103 -11.289 10.234 1.00 91.62 99 LYS A N 1
ATOM 834 C CA . LYS A 1 99 ? 2.346 -11.550 11.664 1.00 91.62 99 LYS A CA 1
ATOM 835 C C . LYS A 1 99 ? 2.932 -10.326 12.360 1.00 91.62 99 LYS A C 1
ATOM 837 O O . LYS A 1 99 ? 2.535 -9.997 13.472 1.00 91.62 99 LYS A O 1
ATOM 842 N N . LYS A 1 100 ? 3.869 -9.652 11.693 1.00 91.88 100 LYS A N 1
ATOM 843 C CA . LYS A 1 100 ? 4.501 -8.444 12.218 1.00 91.88 100 LYS A CA 1
ATOM 844 C C . LYS A 1 100 ? 3.538 -7.259 12.240 1.00 91.88 100 LYS A C 1
ATOM 846 O O . LYS A 1 100 ? 3.471 -6.575 13.248 1.00 91.88 100 LYS A O 1
ATOM 851 N N . PHE A 1 101 ? 2.748 -7.066 11.189 1.00 94.06 101 PHE A N 1
ATOM 852 C CA . PHE A 1 101 ? 1.708 -6.043 11.157 1.00 94.06 101 PHE A CA 1
ATOM 853 C C . PHE A 1 101 ? 0.700 -6.236 12.299 1.00 94.06 101 PHE A C 1
ATOM 855 O O . PHE A 1 101 ? 0.465 -5.298 13.053 1.00 94.06 101 PHE A O 1
ATOM 862 N N . ILE A 1 102 ? 0.189 -7.458 12.498 1.00 94.56 102 ILE A N 1
ATOM 863 C CA . ILE A 1 102 ? -0.736 -7.794 13.596 1.00 94.56 102 ILE A CA 1
ATOM 864 C C . ILE A 1 102 ? -0.111 -7.483 14.959 1.00 94.56 102 ILE A C 1
ATOM 866 O O . ILE A 1 102 ? -0.755 -6.860 15.789 1.00 94.56 102 ILE A O 1
ATOM 870 N N . LEU A 1 103 ? 1.157 -7.844 15.186 1.00 93.31 103 LEU A N 1
ATOM 871 C CA . LEU A 1 103 ? 1.848 -7.540 16.446 1.00 93.31 103 LEU A CA 1
ATOM 872 C C . LEU A 1 103 ? 1.890 -6.030 16.752 1.00 93.31 103 LEU A C 1
ATOM 874 O O . LEU A 1 103 ? 1.745 -5.627 17.902 1.00 93.31 103 LEU A O 1
ATOM 878 N N . TYR A 1 104 ? 2.087 -5.194 15.730 1.00 93.94 104 TYR A N 1
ATOM 879 C CA . TYR A 1 104 ? 2.161 -3.733 15.879 1.00 93.94 104 TYR A CA 1
ATOM 880 C C . TYR A 1 104 ? 0.789 -3.049 15.892 1.00 93.94 104 TYR A C 1
ATOM 882 O O . TYR A 1 104 ? 0.697 -1.870 16.226 1.00 93.94 104 TYR A O 1
ATOM 890 N N . THR A 1 105 ? -0.267 -3.789 15.563 1.00 95.06 105 THR A N 1
ATOM 891 C CA . THR A 1 105 ? -1.651 -3.304 15.495 1.00 95.06 105 THR A CA 1
ATOM 892 C C . THR A 1 105 ? -2.583 -4.100 16.407 1.00 95.06 105 THR A C 1
ATOM 894 O O . THR A 1 105 ? -3.794 -4.035 16.251 1.00 95.06 105 THR A O 1
ATOM 897 N N . GLU A 1 106 ? -2.042 -4.833 17.388 1.00 93.94 106 GLU A N 1
ATOM 898 C CA . GLU A 1 106 ? -2.783 -5.803 18.214 1.00 93.94 106 GLU A CA 1
ATOM 899 C C . GLU A 1 106 ? -3.955 -5.196 19.001 1.00 93.94 106 GLU A C 1
ATOM 901 O O . GLU A 1 106 ? -4.872 -5.907 19.398 1.00 93.94 106 GLU A O 1
ATOM 906 N N . ASN A 1 107 ? -3.927 -3.881 19.222 1.00 93.00 107 ASN A N 1
ATOM 907 C CA . ASN A 1 107 ? -4.966 -3.113 19.901 1.00 93.00 107 ASN A CA 1
ATOM 908 C C . ASN A 1 107 ? -6.073 -2.598 18.966 1.00 93.00 107 ASN A C 1
ATOM 910 O O . ASN A 1 107 ? -6.961 -1.890 19.434 1.00 93.00 107 ASN A O 1
ATOM 914 N N . TYR A 1 108 ? -5.993 -2.882 17.666 1.00 95.38 108 TYR A N 1
ATOM 915 C CA . TYR A 1 108 ? -6.984 -2.449 16.678 1.00 95.38 108 TYR A CA 1
ATOM 916 C C . TYR A 1 108 ? -8.137 -3.443 16.636 1.00 95.38 108 TYR A C 1
ATOM 918 O O . TYR A 1 108 ? -7.986 -4.611 17.002 1.00 95.38 108 TYR A O 1
ATOM 926 N N . GLU A 1 109 ? -9.273 -3.007 16.110 1.00 95.81 109 GLU A N 1
ATOM 927 C CA . GLU A 1 109 ? -10.360 -3.913 15.788 1.00 95.81 109 GLU A CA 1
ATOM 928 C C . GLU A 1 109 ? -9.903 -4.948 14.745 1.00 95.81 109 GLU A C 1
ATOM 930 O O . GLU A 1 109 ? -9.293 -4.620 13.722 1.00 95.81 109 GLU A O 1
ATOM 935 N N . GLU A 1 110 ? -10.221 -6.224 14.985 1.00 96.19 110 GLU A N 1
ATOM 936 C CA . GLU A 1 110 ? -9.797 -7.335 14.122 1.00 96.19 110 GLU A CA 1
ATOM 937 C C . GLU A 1 110 ? -10.261 -7.138 12.668 1.00 96.19 110 GLU A C 1
ATOM 939 O O . GLU A 1 110 ? -9.532 -7.440 11.718 1.00 96.19 110 GLU A O 1
ATOM 944 N N . GLN A 1 111 ? -11.468 -6.598 12.479 1.00 96.19 111 GLN A N 1
ATOM 945 C CA . GLN A 1 111 ? -12.000 -6.292 11.156 1.00 96.19 111 GLN A CA 1
ATOM 946 C C . GLN A 1 111 ? -11.186 -5.194 10.456 1.00 96.19 111 GLN A C 1
ATOM 948 O O . GLN A 1 111 ? -10.835 -5.364 9.285 1.00 96.19 111 GLN A O 1
ATOM 953 N N . THR A 1 112 ? -10.812 -4.126 11.166 1.00 96.81 112 THR A N 1
ATOM 954 C CA . THR A 1 112 ? -9.947 -3.061 10.638 1.00 96.81 112 THR A CA 1
ATOM 955 C C . THR A 1 112 ? -8.603 -3.628 10.176 1.00 96.81 112 THR A C 1
ATOM 957 O O . THR A 1 112 ? -8.201 -3.410 9.030 1.00 96.81 112 THR A O 1
ATOM 960 N N . GLN A 1 113 ? -7.937 -4.439 11.007 1.00 96.50 113 GLN A N 1
ATOM 961 C CA . GLN A 1 113 ? -6.664 -5.077 10.645 1.00 96.50 113 GLN A CA 1
ATOM 962 C C . GLN A 1 113 ? -6.790 -5.924 9.370 1.00 96.50 113 GLN A C 1
ATOM 964 O O . GLN A 1 113 ? -5.959 -5.823 8.463 1.00 96.50 113 GLN A O 1
ATOM 969 N N . LYS A 1 114 ? -7.840 -6.754 9.277 1.00 97.19 114 L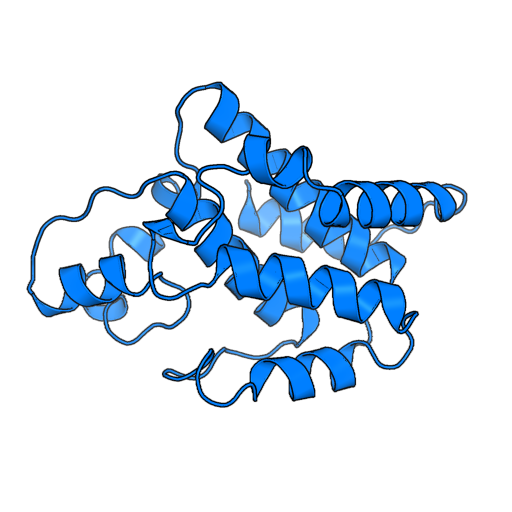YS A N 1
ATOM 970 C CA . LYS A 1 114 ? -8.094 -7.616 8.111 1.00 97.19 114 LYS A CA 1
ATOM 971 C C . LYS A 1 114 ? -8.263 -6.806 6.832 1.00 97.19 114 LYS A C 1
ATOM 973 O O . LYS A 1 114 ? -7.657 -7.147 5.819 1.00 97.19 114 LYS A O 1
ATOM 978 N N . LEU A 1 115 ? -9.047 -5.733 6.877 1.00 98.00 115 LEU A N 1
ATOM 979 C CA . LEU A 1 115 ? -9.297 -4.874 5.722 1.00 98.00 115 LEU A CA 1
ATOM 980 C C . LEU A 1 115 ? -8.026 -4.154 5.253 1.00 98.00 115 LEU A C 1
ATOM 982 O O . LEU A 1 115 ? -7.745 -4.143 4.053 1.00 98.00 115 LEU A O 1
ATOM 986 N N . ILE A 1 116 ? -7.210 -3.640 6.182 1.00 97.88 116 ILE A N 1
ATOM 987 C CA . ILE A 1 116 ? -5.907 -3.046 5.847 1.00 97.88 116 ILE A CA 1
ATOM 988 C C . ILE A 1 116 ? -5.011 -4.090 5.169 1.00 97.88 116 ILE A C 1
ATOM 990 O O . ILE A 1 116 ? -4.451 -3.831 4.103 1.00 97.88 116 ILE A O 1
ATOM 994 N N . MET A 1 117 ? -4.921 -5.300 5.731 1.00 96.88 117 MET A N 1
ATOM 995 C CA . MET A 1 117 ? -4.124 -6.384 5.148 1.00 96.88 117 MET A CA 1
ATOM 996 C C . MET A 1 117 ? -4.632 -6.831 3.769 1.00 96.88 117 MET A C 1
ATOM 998 O O . MET A 1 117 ? -3.819 -7.234 2.931 1.00 96.88 117 MET A O 1
ATOM 1002 N N . ILE A 1 118 ? -5.941 -6.764 3.505 1.00 96.38 118 ILE A N 1
ATOM 1003 C CA . ILE A 1 118 ? -6.522 -7.051 2.185 1.00 96.38 118 ILE A CA 1
ATOM 1004 C C . ILE A 1 118 ? -6.064 -6.008 1.163 1.00 96.38 118 ILE A C 1
ATOM 1006 O O . ILE A 1 118 ? -5.523 -6.393 0.123 1.00 96.38 118 ILE A O 1
ATOM 1010 N N . LEU A 1 119 ? -6.217 -4.711 1.465 1.00 97.31 119 LEU A N 1
ATOM 1011 C CA . LEU A 1 119 ? -5.755 -3.632 0.581 1.00 97.31 119 LEU A CA 1
ATOM 1012 C C . LEU A 1 119 ? -4.252 -3.743 0.319 1.00 97.31 119 LEU A C 1
ATOM 1014 O O . LEU A 1 119 ? -3.815 -3.711 -0.832 1.00 97.31 119 LEU A O 1
ATOM 1018 N N . PHE A 1 120 ? -3.476 -3.962 1.380 1.00 96.50 120 PHE A N 1
ATOM 1019 C CA . PHE A 1 120 ? -2.039 -4.170 1.299 1.00 96.50 120 PHE A CA 1
ATOM 1020 C C . PHE A 1 120 ? -1.686 -5.316 0.348 1.00 96.50 120 PHE A C 1
ATOM 1022 O O . PHE A 1 120 ? -0.919 -5.138 -0.599 1.00 96.50 120 PHE A O 1
ATOM 1029 N N . SER A 1 121 ? -2.278 -6.494 0.569 1.00 94.81 121 SER A N 1
ATOM 1030 C CA . SER A 1 121 ? -2.008 -7.699 -0.223 1.00 94.81 121 SER A CA 1
ATOM 1031 C C . SER A 1 121 ? -2.391 -7.521 -1.688 1.00 94.81 121 SER A C 1
ATOM 1033 O O . SER A 1 121 ? -1.760 -8.109 -2.562 1.00 94.81 121 SER A O 1
ATOM 1035 N N . TRP A 1 122 ? -3.438 -6.745 -1.972 1.00 95.56 122 TRP A N 1
ATOM 1036 C CA . TRP A 1 122 ? -3.893 -6.500 -3.334 1.00 95.56 122 TRP A CA 1
ATOM 1037 C C . TRP A 1 122 ? -2.951 -5.564 -4.097 1.00 95.56 122 TRP A C 1
ATOM 1039 O O . TRP A 1 122 ? -2.524 -5.896 -5.202 1.00 95.56 122 TRP A O 1
ATOM 1049 N N . CYS A 1 123 ? -2.555 -4.450 -3.482 1.00 96.25 123 CYS A N 1
ATOM 1050 C CA . CYS A 1 123 ? -1.600 -3.499 -4.053 1.00 96.25 123 CYS A CA 1
ATOM 1051 C C . CYS A 1 123 ? -0.196 -4.088 -4.235 1.00 96.25 123 CYS A C 1
ATOM 1053 O O . CYS A 1 123 ? 0.535 -3.670 -5.127 1.00 96.25 123 CYS A O 1
ATOM 1055 N N . THR A 1 124 ? 0.180 -5.070 -3.414 1.00 94.56 124 THR A N 1
ATOM 1056 C CA . THR A 1 124 ? 1.531 -5.652 -3.416 1.00 94.56 124 THR A CA 1
ATOM 1057 C C . THR A 1 124 ? 1.637 -6.992 -4.148 1.00 94.56 124 THR A C 1
ATOM 1059 O O . THR A 1 124 ? 2.665 -7.658 -4.072 1.00 94.56 124 THR A O 1
ATOM 1062 N N . ARG A 1 125 ? 0.614 -7.426 -4.901 1.00 92.62 125 ARG A N 1
ATOM 1063 C CA . ARG A 1 125 ? 0.686 -8.697 -5.650 1.00 92.62 125 ARG A CA 1
ATOM 1064 C C . ARG A 1 125 ? 1.875 -8.729 -6.608 1.00 92.62 125 ARG A C 1
ATOM 1066 O O . ARG A 1 125 ? 2.144 -7.756 -7.296 1.00 92.62 125 ARG A O 1
ATOM 1073 N N . SER A 1 126 ? 2.549 -9.870 -6.741 1.00 89.81 126 SER A N 1
ATOM 1074 C CA . SER A 1 126 ? 3.699 -9.963 -7.653 1.00 89.81 126 SER A CA 1
ATOM 1075 C C . SER A 1 126 ? 3.329 -9.723 -9.120 1.00 89.81 126 SER A C 1
ATOM 1077 O O . SER A 1 126 ? 4.106 -9.114 -9.843 1.00 89.81 126 SER A O 1
ATOM 1079 N N . SER A 1 127 ? 2.144 -10.166 -9.550 1.00 90.44 127 SER A N 1
ATOM 1080 C CA . SER A 1 127 ? 1.642 -9.957 -10.915 1.00 90.44 127 SER A CA 1
ATOM 1081 C C . SER A 1 127 ? 0.919 -8.609 -11.029 1.00 90.44 127 SER A C 1
ATOM 1083 O O . SER A 1 127 ? -0.029 -8.364 -10.278 1.00 90.44 127 SER A O 1
ATOM 1085 N N . VAL A 1 128 ? 1.369 -7.753 -11.954 1.00 91.69 128 VAL A N 1
ATOM 1086 C CA . VAL A 1 128 ? 0.859 -6.382 -12.156 1.00 91.69 128 VAL A CA 1
ATOM 1087 C C . VAL A 1 128 ? -0.621 -6.374 -12.541 1.00 91.69 128 VAL A C 1
ATOM 1089 O O . VAL A 1 128 ? -1.391 -5.613 -11.968 1.00 91.69 128 VAL A O 1
ATOM 1092 N N . ASP A 1 129 ? -1.040 -7.296 -13.410 1.00 92.81 129 ASP A N 1
ATOM 1093 C CA . ASP A 1 129 ? -2.425 -7.498 -13.871 1.00 92.81 129 ASP A CA 1
ATOM 1094 C C . ASP A 1 129 ? -3.414 -7.816 -12.740 1.00 92.81 129 ASP A C 1
ATOM 1096 O O . ASP A 1 129 ? -4.626 -7.698 -12.900 1.00 92.81 129 ASP A O 1
ATOM 1100 N N . LYS A 1 130 ? -2.905 -8.235 -11.578 1.00 93.81 130 LYS A N 1
ATOM 1101 C CA . LYS A 1 130 ? -3.722 -8.563 -10.407 1.00 93.81 130 LYS A CA 1
ATOM 1102 C C . LYS A 1 130 ? -3.785 -7.434 -9.386 1.00 93.81 130 LYS A C 1
ATOM 1104 O O . LYS A 1 130 ? -4.471 -7.608 -8.377 1.00 93.81 130 LYS A O 1
ATOM 1109 N N . ARG A 1 131 ? -3.060 -6.334 -9.590 1.00 95.69 131 ARG A N 1
ATOM 1110 C CA . ARG A 1 131 ? -3.097 -5.147 -8.725 1.00 95.69 131 ARG A CA 1
ATOM 1111 C C . ARG A 1 131 ? -4.248 -4.225 -9.139 1.00 95.69 131 ARG A C 1
ATOM 1113 O O . ARG A 1 131 ? -4.709 -4.297 -10.274 1.00 95.69 131 ARG A O 1
ATOM 1120 N N . PRO A 1 132 ? -4.724 -3.344 -8.247 1.00 95.56 132 PRO A N 1
ATOM 1121 C CA . PRO A 1 132 ? -5.540 -2.207 -8.665 1.00 95.56 132 PRO A CA 1
ATOM 1122 C C . PRO A 1 132 ? -4.763 -1.340 -9.668 1.00 95.56 132 PRO A C 1
ATOM 1124 O O . PRO A 1 132 ? -3.653 -0.907 -9.363 1.00 95.56 132 PRO A O 1
ATOM 1127 N N . GLU A 1 133 ? -5.352 -1.045 -10.830 1.00 95.44 133 GLU A N 1
ATOM 1128 C CA . GLU A 1 133 ? -4.685 -0.248 -11.880 1.00 95.44 133 GLU A CA 1
ATOM 1129 C C . GLU A 1 133 ? -4.367 1.177 -11.408 1.00 95.44 133 GLU A C 1
ATOM 1131 O O . GLU A 1 133 ? -3.412 1.803 -11.859 1.00 95.44 133 GLU A O 1
ATOM 1136 N N . SER A 1 134 ? -5.168 1.708 -10.480 1.00 96.62 134 SER A N 1
ATOM 1137 C CA . SER A 1 134 ? -4.963 3.035 -9.914 1.00 96.62 134 SER A CA 1
ATOM 1138 C C . SER A 1 134 ? -5.606 3.177 -8.535 1.00 96.62 134 SER A C 1
ATOM 1140 O O . SER A 1 134 ? -6.562 2.483 -8.181 1.00 96.62 134 SER A O 1
ATOM 1142 N N . ALA A 1 135 ? -5.135 4.164 -7.770 1.00 96.88 135 ALA A N 1
ATOM 1143 C CA . ALA A 1 135 ? -5.782 4.617 -6.542 1.00 96.88 135 ALA A CA 1
ATOM 1144 C C . ALA A 1 135 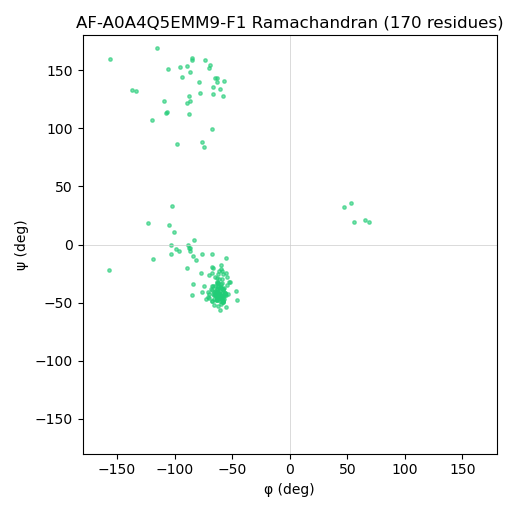? -7.259 5.011 -6.742 1.00 96.88 135 ALA A C 1
ATOM 1146 O O . ALA A 1 135 ? -8.046 4.864 -5.816 1.00 96.88 135 ALA A O 1
ATOM 1147 N N . LEU A 1 136 ? -7.670 5.466 -7.935 1.00 96.50 136 LEU A N 1
ATOM 1148 C CA . LEU A 1 136 ? -9.078 5.781 -8.210 1.00 96.50 136 LEU A CA 1
ATOM 1149 C C . LEU A 1 136 ? -9.952 4.527 -8.183 1.00 96.50 136 LEU A C 1
ATOM 1151 O O . LEU A 1 136 ? -11.026 4.550 -7.588 1.00 96.50 136 LEU A O 1
ATOM 1155 N N . ILE A 1 137 ? -9.468 3.430 -8.770 1.00 94.88 137 ILE A N 1
ATOM 1156 C CA . ILE A 1 137 ? -10.148 2.133 -8.702 1.00 94.88 137 ILE A CA 1
ATOM 1157 C C . ILE A 1 137 ? -10.155 1.630 -7.262 1.00 94.88 137 ILE A C 1
ATOM 1159 O O . ILE A 1 137 ? -11.211 1.251 -6.764 1.00 94.88 137 ILE A O 1
ATOM 1163 N N . LEU A 1 138 ? -9.010 1.688 -6.571 1.00 95.94 138 LEU A N 1
ATOM 1164 C CA . LEU A 1 138 ? -8.897 1.230 -5.185 1.00 95.94 138 LEU A CA 1
ATOM 1165 C C . LEU A 1 138 ? -9.897 1.941 -4.260 1.00 95.94 138 LEU A C 1
ATOM 1167 O O . LEU A 1 138 ? -10.551 1.291 -3.446 1.00 95.94 138 LEU A O 1
ATOM 1171 N N . LYS A 1 139 ? -10.073 3.257 -4.431 1.00 95.62 139 LYS A N 1
ATOM 1172 C CA . LYS A 1 139 ? -11.035 4.065 -3.669 1.00 95.62 139 LYS A CA 1
ATOM 1173 C C . LYS A 1 139 ? -12.485 3.633 -3.855 1.00 95.62 139 LYS A C 1
ATOM 1175 O O . LYS A 1 139 ? -13.282 3.784 -2.938 1.00 95.62 139 LYS A O 1
ATOM 1180 N N . ASN A 1 140 ? -12.838 3.085 -5.011 1.00 94.31 140 ASN A N 1
ATOM 1181 C CA . ASN A 1 140 ? -14.204 2.644 -5.296 1.00 94.31 140 ASN A CA 1
ATOM 1182 C C . ASN A 1 140 ? -14.510 1.241 -4.747 1.00 94.31 140 ASN A C 1
ATOM 1184 O O . ASN A 1 140 ? -15.592 0.709 -4.985 1.00 94.31 140 ASN A O 1
ATOM 1188 N N . THR A 1 141 ? -13.571 0.623 -4.029 1.00 95.62 141 THR A N 1
ATOM 1189 C CA . THR A 1 141 ? -13.734 -0.733 -3.498 1.00 95.62 141 THR A CA 1
ATOM 1190 C C . THR A 1 141 ? -14.422 -0.720 -2.143 1.00 95.62 141 THR A C 1
ATOM 1192 O O . THR A 1 141 ? -14.227 0.191 -1.339 1.00 95.62 141 THR A O 1
ATOM 1195 N N . GLU A 1 142 ? -15.191 -1.769 -1.859 1.00 95.81 142 GLU A N 1
ATOM 1196 C CA . GLU A 1 142 ? -15.893 -1.919 -0.582 1.00 95.81 142 GLU A CA 1
ATOM 1197 C C . GLU A 1 142 ? -14.930 -1.856 0.614 1.00 95.81 142 GLU A C 1
ATOM 1199 O O . GLU A 1 142 ? -15.205 -1.164 1.591 1.00 95.81 142 GLU A O 1
ATOM 1204 N N . TYR A 1 143 ? -13.759 -2.493 0.513 1.00 95.69 143 TYR A N 1
ATOM 1205 C CA . TYR A 1 143 ? -12.763 -2.505 1.587 1.00 95.69 143 TYR A CA 1
ATOM 1206 C C . TYR A 1 143 ? -12.265 -1.103 1.948 1.00 95.69 143 TYR A C 1
ATOM 1208 O O . TYR A 1 143 ? -12.169 -0.767 3.128 1.00 95.69 143 TYR A O 1
ATOM 1216 N N . TYR A 1 144 ? -11.976 -0.275 0.940 1.00 96.88 144 TYR A N 1
ATOM 1217 C CA . TYR A 1 144 ? -11.572 1.109 1.163 1.00 96.88 144 TYR A CA 1
ATOM 1218 C C . TYR A 1 144 ? -12.718 1.926 1.771 1.00 96.88 144 TYR A C 1
ATOM 1220 O O . TYR A 1 144 ? -12.503 2.669 2.724 1.00 96.88 144 TYR A O 1
ATOM 1228 N N . GLN A 1 145 ? -13.941 1.761 1.262 1.00 97.31 145 GLN A N 1
ATOM 1229 C CA . GLN A 1 145 ? -15.110 2.498 1.748 1.00 97.31 145 GLN A CA 1
ATOM 1230 C C . GLN A 1 145 ? -15.443 2.172 3.210 1.00 97.31 145 GLN A C 1
ATOM 1232 O O . GLN A 1 145 ? -15.778 3.078 3.969 1.00 97.31 145 GLN A O 1
ATOM 1237 N N . ILE A 1 146 ? -15.303 0.910 3.634 1.00 97.31 146 ILE A N 1
ATOM 1238 C CA . ILE A 1 146 ? -15.484 0.523 5.042 1.00 97.31 146 ILE A CA 1
ATOM 1239 C C . ILE A 1 146 ? -14.437 1.213 5.927 1.00 97.31 146 ILE A C 1
ATOM 1241 O O . ILE A 1 146 ? -14.794 1.815 6.936 1.00 97.31 146 ILE A O 1
ATOM 1245 N N . LEU A 1 147 ? -13.159 1.179 5.535 1.00 96.94 147 LEU A N 1
ATOM 1246 C CA . LEU A 1 147 ? -12.080 1.824 6.293 1.00 96.94 147 LEU A CA 1
ATOM 1247 C C . LEU A 1 147 ? -12.216 3.354 6.337 1.00 96.94 147 LEU A C 1
ATOM 1249 O O . LEU A 1 147 ? -11.914 3.962 7.360 1.00 96.94 147 LEU A O 1
ATOM 1253 N N . SER A 1 148 ? -12.696 3.974 5.256 1.00 95.62 148 SER A N 1
ATOM 1254 C CA . SER A 1 148 ? -12.972 5.416 5.209 1.00 95.62 148 SER A CA 1
ATOM 1255 C C . SER A 1 148 ? -14.074 5.810 6.194 1.00 95.62 148 SER A C 1
ATOM 1257 O O . SER A 1 148 ? -13.882 6.732 6.978 1.00 95.62 148 SER A O 1
ATOM 1259 N N . ARG A 1 149 ? -15.197 5.077 6.219 1.00 94.94 149 ARG A N 1
ATOM 1260 C CA . ARG A 1 149 ? -16.281 5.313 7.192 1.00 94.94 149 ARG A CA 1
ATOM 1261 C C . ARG A 1 149 ? -15.806 5.105 8.625 1.00 94.94 149 ARG A C 1
ATOM 1263 O O . ARG A 1 149 ? -16.127 5.895 9.501 1.00 94.94 149 ARG A O 1
ATOM 1270 N N . ARG A 1 150 ? -14.979 4.082 8.852 1.00 94.19 150 ARG A N 1
ATOM 1271 C CA . ARG A 1 150 ? -14.372 3.840 10.163 1.00 94.19 150 ARG A CA 1
ATOM 1272 C C . ARG A 1 150 ? -13.503 5.013 10.615 1.00 94.19 150 ARG A C 1
ATOM 1274 O O . ARG A 1 150 ? -13.541 5.388 11.777 1.00 94.19 150 ARG A O 1
ATOM 1281 N N . LEU A 1 151 ? -12.741 5.622 9.706 1.00 93.56 151 LEU A N 1
ATOM 1282 C CA . LEU A 1 151 ? -11.979 6.832 10.015 1.00 93.56 151 LEU A CA 1
ATOM 1283 C C . LEU A 1 151 ? -12.892 8.018 10.381 1.00 93.56 151 LEU A C 1
ATOM 1285 O O . LEU A 1 151 ? -12.550 8.790 11.275 1.00 93.56 151 LEU A O 1
ATOM 1289 N N . GLU A 1 152 ? -14.038 8.163 9.713 1.00 90.81 152 GLU A N 1
ATOM 1290 C CA . GLU A 1 152 ? -15.024 9.218 9.998 1.00 90.81 152 GLU A CA 1
ATOM 1291 C C . GLU A 1 152 ? -15.628 9.090 11.406 1.00 90.81 152 GLU A C 1
ATOM 1293 O O . GLU A 1 152 ? -15.866 10.106 12.053 1.00 90.81 152 GLU A O 1
ATOM 1298 N N . GLU A 1 153 ? -15.788 7.870 11.931 1.00 89.56 153 GLU A N 1
ATOM 1299 C CA . GLU A 1 153 ? -16.261 7.626 13.307 1.00 89.56 153 GLU A CA 1
ATOM 1300 C C . GLU A 1 153 ? -15.329 8.216 14.383 1.00 89.56 153 GLU A C 1
ATOM 1302 O O . GLU A 1 153 ? -15.776 8.506 15.491 1.00 89.56 153 GLU A O 1
ATOM 1307 N N . TYR A 1 154 ? -14.049 8.439 14.061 1.00 83.62 154 TYR A N 1
ATOM 1308 C CA . TYR A 1 154 ? -13.079 9.068 14.963 1.00 83.62 154 TYR A CA 1
ATOM 1309 C C . TYR A 1 154 ? -13.071 10.606 14.898 1.00 83.62 154 TYR A C 1
ATOM 1311 O O . TYR A 1 154 ? -12.296 11.242 15.618 1.00 83.62 154 TYR A O 1
ATOM 1319 N N . GLN A 1 155 ? -13.868 11.237 14.026 1.00 64.56 155 GLN A N 1
ATOM 1320 C CA . GLN A 1 155 ? -13.891 12.697 13.892 1.00 64.56 155 GLN A CA 1
ATOM 1321 C C . GLN A 1 155 ? -14.621 13.351 15.077 1.00 64.56 155 GLN A C 1
ATOM 1323 O O . GLN A 1 155 ? -15.803 13.677 15.020 1.00 64.56 155 GLN A O 1
ATOM 1328 N N . GLY A 1 156 ? -13.865 13.538 16.159 1.00 56.72 156 GLY A N 1
ATOM 1329 C CA . GLY A 1 156 ? -14.231 14.266 17.375 1.00 56.72 156 GLY A CA 1
ATOM 1330 C C . GLY A 1 156 ? -13.019 14.775 18.169 1.00 56.72 156 GLY A C 1
ATOM 1331 O O . GLY A 1 156 ? -13.147 15.772 18.871 1.00 56.72 156 GLY A O 1
ATOM 1332 N N . ASP A 1 157 ? -11.838 14.172 17.986 1.00 51.00 157 ASP A N 1
ATOM 1333 C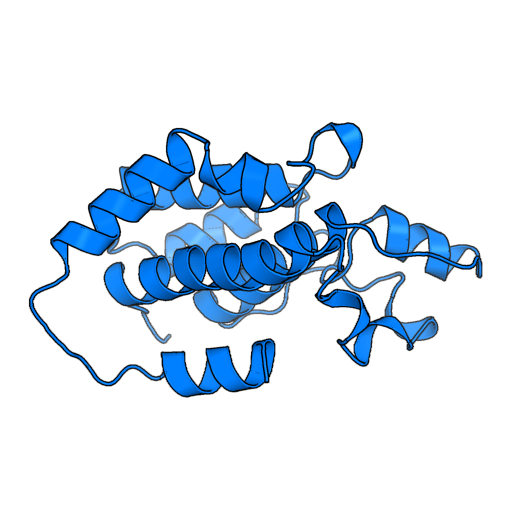 CA . ASP A 1 157 ? -10.605 14.548 18.687 1.00 51.00 157 ASP A CA 1
ATOM 1334 C C . ASP A 1 157 ? -9.509 14.989 17.697 1.00 51.00 157 ASP A C 1
ATOM 1336 O O . ASP A 1 157 ? -8.926 14.184 16.963 1.00 51.00 157 ASP A O 1
ATOM 1340 N N . GLU A 1 158 ? -9.220 16.295 17.653 1.00 52.09 158 GLU A N 1
ATOM 1341 C CA . GLU A 1 158 ? -8.045 16.836 16.960 1.00 52.09 158 GLU A CA 1
ATOM 1342 C C . GLU A 1 158 ? -6.777 16.589 17.794 1.00 52.09 158 GLU A C 1
ATOM 1344 O O . GLU A 1 158 ? -6.339 17.439 18.568 1.00 52.09 158 GLU A O 1
ATOM 1349 N N . GLU A 1 159 ? -6.130 15.438 17.607 1.00 53.72 159 GLU A N 1
ATOM 1350 C CA . GLU A 1 159 ? -4.750 15.252 18.065 1.00 53.72 159 GLU A CA 1
ATOM 1351 C C . GLU A 1 159 ? -3.740 15.722 17.005 1.00 53.72 159 GLU A C 1
ATOM 1353 O O . GLU A 1 159 ? -3.749 15.294 15.842 1.00 53.72 159 GLU A O 1
ATOM 1358 N N . LYS A 1 160 ? -2.803 16.585 17.424 1.00 50.72 160 LYS A N 1
ATOM 1359 C CA . LYS A 1 160 ? -1.587 16.895 16.660 1.00 50.72 160 LYS A CA 1
ATOM 1360 C C . LYS A 1 160 ? -0.706 15.650 16.620 1.00 50.72 160 LYS A C 1
ATOM 1362 O O . LYS A 1 160 ? 0.009 15.344 17.569 1.00 50.72 160 LYS A O 1
ATOM 1367 N N . SER A 1 161 ? -0.784 14.929 15.510 1.00 53.03 161 SER A N 1
ATOM 1368 C CA . SER A 1 161 ? -0.119 13.644 15.328 1.00 53.03 161 SER A CA 1
ATOM 1369 C C . SER A 1 161 ? 1.261 13.793 14.651 1.00 53.03 161 SER A C 1
ATOM 1371 O O . SER A 1 161 ? 1.393 14.582 13.711 1.00 53.03 161 SER A O 1
ATOM 1373 N N . PRO A 1 162 ? 2.272 12.975 15.026 1.00 57.78 162 PRO A N 1
ATOM 1374 C CA . PRO A 1 162 ? 3.559 12.852 14.316 1.00 57.78 162 PRO A CA 1
ATOM 1375 C C . PRO A 1 162 ? 3.430 12.491 12.822 1.00 57.78 162 PRO A C 1
ATOM 1377 O O . PRO A 1 162 ? 4.400 12.557 12.068 1.00 57.78 162 PRO A O 1
ATOM 1380 N N . THR A 1 163 ? 2.226 12.108 12.404 1.00 59.94 163 THR A N 1
ATOM 1381 C CA . THR A 1 163 ? 1.761 11.954 11.026 1.00 59.94 163 THR A CA 1
ATOM 1382 C C . THR A 1 163 ? 2.116 13.113 10.104 1.00 59.94 163 THR A C 1
ATOM 1384 O O . THR A 1 163 ? 2.482 12.862 8.959 1.00 59.94 163 THR A O 1
ATOM 1387 N N . GLU A 1 164 ? 2.024 14.364 10.569 1.00 62.25 164 GLU A N 1
ATOM 1388 C CA . GLU A 1 164 ? 2.223 15.526 9.692 1.00 62.25 164 GLU A CA 1
ATOM 1389 C C . GLU A 1 164 ? 3.647 15.555 9.116 1.00 62.25 164 GLU A C 1
ATOM 1391 O O . GLU A 1 164 ? 3.840 15.852 7.941 1.00 62.25 164 GLU A O 1
ATOM 1396 N N . THR A 1 165 ? 4.639 15.143 9.911 1.00 68.19 165 THR A N 1
ATOM 1397 C CA . THR A 1 165 ? 6.036 15.050 9.474 1.00 68.19 165 THR A CA 1
ATOM 1398 C C . THR A 1 165 ? 6.247 13.914 8.473 1.00 68.19 165 THR A C 1
ATOM 1400 O O . THR A 1 165 ? 6.864 14.142 7.439 1.00 68.19 165 THR A O 1
ATOM 1403 N N . TRP A 1 166 ? 5.714 12.708 8.727 1.00 76.38 166 TRP A N 1
ATOM 1404 C CA . TRP A 1 166 ? 5.857 11.574 7.797 1.00 76.38 166 TRP A CA 1
ATOM 1405 C C . TRP A 1 166 ? 5.167 11.840 6.452 1.00 76.38 166 TRP A C 1
ATOM 1407 O O . TRP A 1 166 ? 5.744 11.552 5.406 1.00 76.38 166 TRP A O 1
ATOM 1417 N N . TYR A 1 167 ? 3.974 12.447 6.471 1.00 73.00 167 TYR A N 1
ATOM 1418 C CA . TYR A 1 167 ? 3.261 12.838 5.251 1.00 73.00 167 TYR A CA 1
ATOM 1419 C C . TYR A 1 167 ? 4.036 13.829 4.409 1.00 73.00 167 TYR A C 1
ATOM 1421 O O . TYR A 1 167 ? 4.163 13.622 3.204 1.00 73.00 167 TYR A O 1
ATOM 1429 N N . LYS A 1 168 ? 4.545 14.889 5.049 1.00 71.75 168 LYS A N 1
ATOM 1430 C CA . LYS A 1 168 ? 5.361 15.896 4.377 1.00 71.75 168 LYS A CA 1
ATOM 1431 C C . LYS A 1 168 ? 6.587 15.241 3.761 1.00 71.75 168 LYS A C 1
ATOM 1433 O O . LYS A 1 168 ? 6.781 15.364 2.571 1.00 71.75 168 LYS A O 1
ATOM 1438 N N . THR A 1 169 ? 7.329 14.423 4.510 1.00 76.62 169 THR A N 1
ATOM 1439 C CA . THR A 1 169 ? 8.497 13.710 3.963 1.00 76.62 169 THR A CA 1
ATOM 1440 C C . THR A 1 169 ? 8.169 12.798 2.774 1.00 76.62 169 THR A C 1
ATOM 1442 O O . THR A 1 169 ? 9.016 12.610 1.907 1.00 76.62 169 THR A O 1
ATOM 1445 N N . LEU A 1 170 ? 6.981 12.188 2.736 1.00 78.38 170 LEU A N 1
ATOM 1446 C CA . LEU A 1 170 ? 6.627 11.247 1.672 1.00 78.38 170 LEU A CA 1
ATOM 1447 C C . LEU A 1 170 ? 6.096 11.943 0.405 1.00 78.38 170 LEU A C 1
ATOM 1449 O O . LEU A 1 170 ? 6.311 11.447 -0.703 1.00 78.38 170 LEU A O 1
ATOM 1453 N N . PHE A 1 171 ? 5.383 13.062 0.554 1.00 78.00 171 PHE A N 1
ATOM 1454 C CA . PHE A 1 171 ? 4.635 13.701 -0.535 1.00 78.00 171 PHE A CA 1
ATOM 1455 C C . PHE A 1 171 ? 5.076 15.133 -0.893 1.00 78.00 171 PHE A C 1
ATOM 1457 O O . PHE A 1 171 ? 4.646 15.611 -1.946 1.00 78.00 171 PHE A O 1
ATOM 1464 N N . GLU A 1 172 ? 5.896 15.798 -0.075 1.00 66.00 172 GLU A N 1
ATOM 1465 C CA . GLU A 1 172 ? 6.458 17.148 -0.295 1.00 66.00 172 GLU A CA 1
ATOM 1466 C C . GLU A 1 172 ? 7.986 17.104 -0.441 1.00 66.00 172 GLU A C 1
ATOM 1468 O O . GLU A 1 172 ? 8.490 17.833 -1.325 1.00 66.00 172 GLU A O 1
#

Sequence (172 aa):
MRKISEQECLKNLIGGIDCISKYHRHNKVWCCNQSNWNEKEYGWTNPLFPPEYQKACLNGTEFVPESTCDLYFFMIQFYIWVTESNPDINFLRNDKWKKKFILYTENYEEQTQKLIMILFSWCTRSSVDKRPESALILKNTEYYQILSRRLEEYQGDEEKSPTETWYKTLFE

pLDDT: mean 87.35, std 11.62, range [50.72, 98.0]

Radius of gyration: 15.77 Å; Cα contacts (8 Å, |Δi|>4): 170; chains: 1; bounding box: 38×34×40 Å

Secondary structure (DSSP, 8-state):
-----HHHHHHHHHHHHHHHHHHHTTT--SGGG-GGGG-HHHHTT-TTS-HHHHHHHHTT------HHHHHHHHHHHHHHHHHT-PPPTTTTGGGHHHHHHHHHTTTS-HHHHHHHHHHHHHHT-SSGGGS-S-HHHHHTSHHHHHHHHHHHHTTT-----THHHHHHHHH-

Nearest PDB structures (foldseek):
  4x3f-assembly1_A  TM=4.905E-01  e=4.542E-01  Mycobacterium tuberculosis H37Rv
  6b2q-assembly1_A  TM=5.016E-01  e=7.774E-01  Mycobacterium tuberculosis

Foldseek 3Di:
DDQDDLLLLLCLVLVLLVLQQVQVVVQHAQCVPPPVLVDLVQQQQAQLFANVSNVCSVVVHDDDDAQLRSLQNSLQLSLCVQQVDGAGSCNVPPCPSLVSNCVSHVVPDPLSSVLSVVSSCQSRPNDSVSHDRHSVSVCPDPSNVVSVVVSVVPPPDDDPDPSVVSCVVSRD

Solvent-accessible surface area (backbone atoms only — not comparable to full-atom values): 9946 Å² total; per-residue (Å²): 131,83,71,69,50,62,62,60,51,42,50,52,55,54,53,46,45,51,53,50,26,61,32,50,76,70,79,39,50,64,54,79,76,42,76,74,79,74,43,55,90,60,34,48,67,36,55,57,49,51,62,69,55,17,51,23,35,69,69,72,47,90,78,81,83,48,46,41,48,36,48,24,32,49,44,44,51,51,49,27,67,63,55,78,41,84,73,48,73,59,40,82,57,87,54,55,53,57,59,51,48,45,68,46,43,67,90,43,58,69,66,58,55,51,42,54,52,49,54,43,54,36,35,56,40,81,52,69,93,68,26,51,71,29,45,63,59,45,57,74,33,70,60,45,47,54,52,51,52,57,44,57,76,56,76,83,69,92,71,94,55,78,58,63,59,57,51,41,73,75,77,106

Mean predicted aligned error: 5.39 Å

=== Feature glossary ===
Reading guide. The protein is described through the following features:

Foldseek 3Di. A 3Di character summarizes, for each residue, the relative orientation of the Cα frame of its nearest spatial neighbor. Because it encodes fold topology rather than chemistry, 3Di alignments detect remote structural similarity that sequence alignment misses.

Contact-map, Ramachandran, and PAE plots. Plot images: a contact map (which residues are close in 3D, as an N×N binary image), a Ramachandran scatter (backbone torsion angles, revealing secondary-structure composition at a glance), and — for AlphaFold structures — a PAE heatmap (pairwise prediction confidence).

Radius of gyration, Cα contacts, bounding box. Radius of gyration (Rg) is the root-mean-square distance of Cα atoms from their centroid — a single number for overall size and compactness. A globular domain of N residues has Rg ≈ 2.2·N^0.38 Å; an extended or disordered chain has a much larger Rg. The Cα contact count is the number of residue pairs whose Cα atoms are within 8 Å and are more than four positions apart in sequence — a standard proxy for tertiary packing density. The bounding box is the smallest axis-aligned box enclosing all Cα atoms.

Secondary structure (8-state, DSSP). Eight-state secondary structure (DSSP): H is the canonical α-helix, G the tighter 3₁₀-helix, I the wider π-helix; E/B are β-structure, T and S are turns and bends, and '-' is everything else. DSSP derives these from the pattern of main-chain N–H···O=C hydrogen bonds, not from the sequence.

B-factor. B-factor (Debye–Waller factor) reflects atomic displacement in the crystal lattice. It is an experimental observable (units Å²), not a prediction; low values mean the atom is pinned down, high values mean it moves or is heterogeneous across the crystal.

pLDDT. pLDDT is the predicted lDDT-Cα score: AlphaFold's confidence that the local environment of each residue (all inter-atomic distances within 15 Å) is correctly placed. It is a per-residue number between 0 and 100, with higher meaning more reliable.

Nearest PDB structures. Nearest PDB neighbors are the top structural matches found by Foldseek when searching this structure against the entire Protein Data Bank. Each hit reports a TM-score (0 to 1; >0.5 almost always implies the same fold) and an E-value. These are *structural* homologs — they may share no detectable sequence similarity.

Solvent-accessible surface area. Accessible surface area quantifies burial. A residue with SASA near zero is packed into the hydrophobic core; one with SASA >100 Å² sits on the surface. Computed here via the Shrake–Rupley numerical algorithm with a 1.4 Å probe.

Rendered structure images. Structure images are PyMOL renders from six orthogonal camera directions. Cartoon representation draws helices as coils and strands as arrows; sticks shows the backbone as bonds; surface shows the solvent-excluded envelope. Rainbow coloring maps sequence position to hue (blue→red, N→C); chain coloring assigns a distinct color per polypeptide.

Backbone torsions (φ/ψ). φ (phi) and ψ (psi) are the two rotatable backbone dihedrals per residue: φ is the C(i-1)–N–Cα–C torsion, ψ is the N–Cα–C–N(i+1) torsion, both in degrees on (−180°, 180°]. α-helical residues cluster near (−60°, −45°); β-strand residues near (−120°, +130°). A Ramachandran plot is simply a scatter of (φ, ψ) for every residue.

Predicted aligned error. Predicted Aligned Error (PAE) is an AlphaFold confidence matrix: entry (i, j) is the expected error in the position of residue j, in ångströms, when the prediction is superimposed on the true structure at residue i. Low PAE within a block of residues means that block is internally rigid and well-predicted; high PAE between two blocks means their relative placement is uncertain even if each block individually is confident.

mmCIF coordinates. Structure coordinates are given as an mmCIF _atom_site loop: one row per atom with element, residue name, chain id, sequence number, and x/y/z position in Å. Only the four main-chain atoms per residue are included here; side chains are omitted to keep the record compact.

InterPro / GO / CATH / organism. Database cross-references. InterPro integrates a dozen domain/family signature databases into unified entries with residue-range hits. GO terms attach function/process/location labels with evidence codes. CATH codes position the fold in a four-level structural taxonomy. Organism is the NCBI-taxonomy species name.

Secondary structure (3-state, P-SEA). SS3 is a coarse helix/strand/coil call (letters a/b/c) made by the P-SEA algorithm from inter-Cα distances and dihedrals. It is less detailed than DSSP but needs only Cα positions.

Sequence. Sequence gives the chain of amino acids in standard one-letter code (A=alanine, C=cysteine, …, Y=tyrosine), read N→C. It is the only feature that is directly encoded by the gene; all structural features are derived from the folded form of this sequence.